Protein AF-A0A379BXK6-F1 (afdb_monomer)

Mean predicted aligned error: 9.15 Å

InterPro domains:
  IPR000086 NUDIX hydrolase domain [PF00293] (59-166)
  IPR000086 NUDIX hydrolase domain [PS51462] (50-184)
  IPR015797 NUDIX hydrolase-like domain superfamily [SSF55811] (46-172)
  IPR020084 NUDIX hydrolase, conserved site [PS00893] (86-107)

Foldseek 3Di:
DDDDDDPPDPPPPPCVLQVHDPPPDDPPDDDDDDLVSQVSSCVSVVHDRPDQDAWEKEFEFEDEPQWTKWWWFDDPQATATAGQMDTDDPPDFNQRRHQVSCCQRFVDRFGFFWWLDWDFDQDPPVRGTYTYTYTYTYDHDDDHGDHNDPRTPTMDTGHPVRVVVQQPDPRYHHPDVVRVVSVVSVVVVRTDGPVVDDDDD

Nearest PDB structures (foldseek):
  3dku-assembly8_H  TM=9.613E-01  e=3.155E-19  Escherichia coli APEC O1
  2b0v-assembly1_A  TM=9.123E-01  e=9.116E-16  Nitrosomonas europaea
  5ggc-assembly1_A  TM=8.047E-01  e=8.103E-09  Mycolicibacterium smegmatis MC2 155
  3i7u-assembly1_B  TM=7.317E-01  e=2.077E-08  Aquifex aeolicus VF5
  5isy-assembly1_C  TM=7.223E-01  e=2.254E-07  Escherichia coli K-12

Structure (mmCIF, N/CA/C/O backbone):
data_AF-A0A379BXK6-F1
#
_entry.id   AF-A0A379BXK6-F1
#
loop_
_atom_site.group_PDB
_atom_site.id
_atom_site.type_symbol
_atom_site.label_atom_id
_atom_site.label_alt_id
_atom_site.label_comp_id
_atom_site.label_asym_id
_atom_site.label_entity_id
_atom_site.label_seq_id
_atom_site.pdbx_PDB_ins_code
_atom_site.Cartn_x
_atom_site.Cartn_y
_atom_site.Cartn_z
_atom_site.occupancy
_atom_site.B_iso_or_equiv
_atom_site.auth_seq_id
_atom_site.auth_comp_id
_atom_site.auth_asym_id
_atom_site.auth_atom_id
_atom_site.pdbx_PDB_model_num
ATOM 1 N N . MET A 1 1 ? 3.595 -16.575 -42.803 1.00 29.97 1 MET A N 1
ATOM 2 C CA . MET A 1 1 ? 3.852 -17.166 -41.476 1.00 29.97 1 MET A CA 1
ATOM 3 C C . MET A 1 1 ? 3.618 -16.094 -40.430 1.00 29.97 1 MET A C 1
ATOM 5 O O . MET A 1 1 ? 4.387 -15.147 -40.360 1.00 29.97 1 MET A O 1
ATOM 9 N N . THR A 1 2 ? 2.512 -16.188 -39.702 1.00 29.09 2 THR A N 1
ATOM 10 C CA . THR A 1 2 ? 2.179 -15.331 -38.560 1.00 29.09 2 THR A CA 1
ATOM 11 C C . THR A 1 2 ? 2.555 -16.092 -37.295 1.00 29.09 2 THR A C 1
ATOM 13 O O . THR A 1 2 ? 1.948 -17.115 -36.994 1.00 29.09 2 THR A O 1
ATOM 16 N N . ALA A 1 3 ? 3.586 -15.631 -36.587 1.00 30.22 3 ALA A N 1
ATOM 17 C CA . ALA A 1 3 ? 3.921 -16.138 -35.263 1.00 30.22 3 ALA A CA 1
ATOM 18 C C . ALA A 1 3 ? 3.063 -15.394 -34.229 1.00 30.22 3 ALA A C 1
ATOM 20 O O . ALA A 1 3 ? 3.155 -14.173 -34.103 1.00 30.22 3 ALA A O 1
ATOM 21 N N . HIS A 1 4 ? 2.201 -16.134 -33.534 1.00 32.62 4 HIS A N 1
ATOM 22 C CA . HIS A 1 4 ? 1.487 -15.669 -32.351 1.00 32.62 4 HIS A CA 1
ATOM 23 C C . HIS A 1 4 ? 2.395 -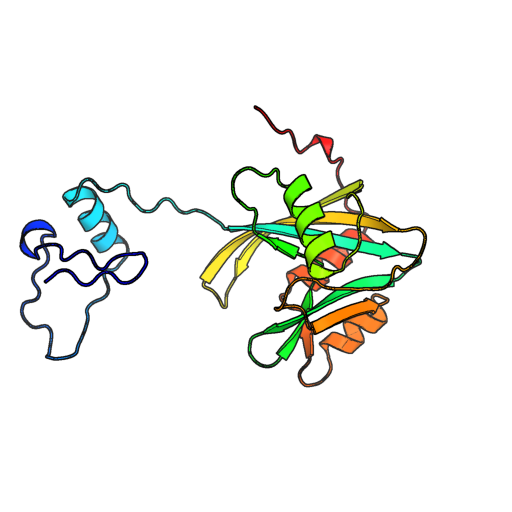15.830 -31.133 1.00 32.62 4 HIS A C 1
ATOM 25 O O . HIS A 1 4 ? 2.679 -16.954 -30.733 1.00 32.62 4 HIS A O 1
ATOM 31 N N . ILE A 1 5 ? 2.820 -14.716 -30.541 1.00 35.66 5 ILE A N 1
ATOM 32 C CA . ILE A 1 5 ? 3.369 -14.651 -29.182 1.00 35.66 5 ILE A CA 1
ATOM 33 C C . ILE A 1 5 ? 2.781 -13.374 -28.549 1.00 35.66 5 ILE A C 1
ATOM 35 O O . ILE A 1 5 ? 2.585 -12.386 -29.258 1.00 35.66 5 ILE A O 1
ATOM 39 N N . GLY A 1 6 ? 2.387 -13.457 -27.274 1.00 29.14 6 GLY A N 1
ATOM 40 C CA . GLY A 1 6 ? 1.506 -12.536 -26.537 1.00 29.14 6 GLY A CA 1
ATOM 41 C C . GLY A 1 6 ? 1.780 -11.027 -26.653 1.00 29.14 6 GLY A C 1
ATOM 42 O O . GLY A 1 6 ? 2.854 -10.577 -27.036 1.00 29.14 6 GLY A O 1
ATOM 43 N N . PHE A 1 7 ? 0.742 -10.245 -26.350 1.00 32.22 7 PHE A N 1
ATOM 44 C CA . PHE A 1 7 ? 0.649 -8.795 -26.555 1.00 32.22 7 PHE A CA 1
ATOM 45 C C . PHE A 1 7 ? 1.785 -7.949 -25.921 1.00 32.22 7 PHE A C 1
ATOM 47 O O . PHE A 1 7 ? 2.297 -8.322 -24.871 1.00 32.22 7 PHE A O 1
ATOM 54 N N . PRO A 1 8 ? 2.089 -6.754 -26.484 1.00 45.62 8 PRO A N 1
ATOM 55 C CA . PRO A 1 8 ? 1.507 -6.186 -27.689 1.00 45.62 8 PRO A CA 1
ATOM 56 C C . PRO A 1 8 ? 2.322 -6.594 -28.919 1.00 45.62 8 PRO A C 1
ATOM 58 O O . PRO A 1 8 ? 3.442 -6.157 -29.154 1.00 45.62 8 PRO A O 1
ATOM 61 N N . THR A 1 9 ? 1.679 -7.438 -29.717 1.00 44.38 9 THR A N 1
ATOM 62 C CA . THR A 1 9 ? 1.989 -7.847 -31.084 1.00 44.38 9 THR A CA 1
ATOM 63 C C . THR A 1 9 ? 2.826 -6.817 -31.852 1.00 44.38 9 THR A C 1
ATOM 65 O O . THR A 1 9 ? 2.336 -5.726 -32.161 1.00 44.38 9 THR A O 1
ATOM 68 N N . LEU A 1 10 ? 4.052 -7.196 -32.231 1.00 41.47 10 LEU A N 1
ATOM 69 C CA . LEU A 1 10 ? 4.828 -6.542 -33.286 1.00 41.47 10 LEU A CA 1
ATOM 70 C C . LEU A 1 10 ? 3.980 -6.547 -34.566 1.00 41.47 10 LEU A C 1
ATOM 72 O O . LEU A 1 10 ? 3.941 -7.515 -35.326 1.00 41.47 10 LEU A O 1
ATOM 76 N N . ARG A 1 11 ? 3.233 -5.465 -34.792 1.00 52.62 11 ARG A N 1
ATOM 77 C CA . ARG A 1 11 ? 2.543 -5.243 -36.057 1.00 52.62 11 ARG A CA 1
ATOM 78 C C . ARG A 1 11 ? 3.628 -4.952 -37.080 1.00 52.62 11 ARG A C 1
ATOM 80 O O . ARG A 1 11 ? 4.280 -3.915 -37.015 1.00 52.62 11 ARG A O 1
ATOM 87 N N . LEU A 1 12 ? 3.797 -5.864 -38.034 1.00 52.84 12 LEU A N 1
ATOM 88 C CA . LEU A 1 12 ? 4.443 -5.601 -39.317 1.00 52.84 12 LEU A CA 1
ATOM 89 C C . LEU A 1 12 ? 3.661 -4.472 -40.004 1.00 52.84 12 LEU A C 1
ATOM 91 O O . LEU A 1 12 ? 2.775 -4.702 -40.827 1.00 52.84 12 LEU A O 1
ATOM 95 N N . ILE A 1 13 ? 3.933 -3.227 -39.625 1.00 55.06 13 ILE A N 1
ATOM 96 C CA . ILE A 1 13 ? 3.452 -2.083 -40.377 1.00 55.06 13 ILE A CA 1
ATOM 97 C C . ILE A 1 13 ? 4.340 -2.055 -41.614 1.00 55.06 13 ILE A C 1
ATOM 99 O O . ILE A 1 13 ? 5.559 -1.923 -41.509 1.00 55.06 13 ILE A O 1
ATOM 103 N N . ARG A 1 14 ? 3.752 -2.223 -42.804 1.00 56.47 14 ARG A N 1
ATOM 104 C CA . ARG A 1 14 ? 4.491 -2.012 -44.055 1.00 56.47 14 ARG A CA 1
ATOM 105 C C . ARG A 1 14 ? 5.131 -0.624 -43.956 1.00 56.47 14 ARG A C 1
ATOM 107 O O . ARG A 1 14 ? 4.388 0.345 -43.831 1.00 56.47 14 ARG A O 1
ATOM 114 N N . GLY A 1 15 ? 6.464 -0.512 -44.004 1.00 58.84 15 GLY A N 1
ATOM 115 C CA . GLY A 1 15 ? 7.178 0.760 -43.773 1.00 58.84 15 GLY A CA 1
ATOM 116 C C . GLY A 1 15 ? 6.620 1.933 -44.593 1.00 58.84 15 GLY A C 1
ATOM 117 O O . GLY A 1 15 ? 6.471 3.043 -44.090 1.00 58.84 15 GLY A O 1
ATOM 118 N N . LYS A 1 16 ? 6.133 1.646 -45.809 1.00 60.44 16 LYS A N 1
ATOM 119 C CA . LYS A 1 16 ? 5.439 2.603 -46.684 1.00 60.44 16 LYS A CA 1
ATOM 120 C C . LYS A 1 16 ? 4.129 3.171 -46.104 1.00 60.44 16 LYS A C 1
ATOM 122 O O . LYS A 1 16 ? 3.831 4.332 -46.346 1.00 60.44 16 LYS A O 1
ATOM 127 N N . MET A 1 17 ? 3.355 2.384 -45.352 1.00 62.50 17 MET A N 1
ATOM 128 C CA . MET A 1 17 ? 2.124 2.831 -44.675 1.00 62.50 17 MET A CA 1
ATOM 129 C C . MET A 1 17 ? 2.417 3.614 -43.391 1.00 62.50 17 MET A C 1
ATOM 131 O O . MET A 1 17 ? 1.704 4.562 -43.080 1.00 62.50 17 MET A O 1
ATOM 135 N N . ALA A 1 18 ? 3.475 3.240 -42.666 1.00 63.56 18 ALA A N 1
ATOM 136 C CA . ALA A 1 18 ? 3.957 3.992 -41.507 1.00 63.56 18 ALA A CA 1
ATOM 137 C C . ALA A 1 18 ? 4.570 5.348 -41.909 1.00 63.56 18 ALA A C 1
ATOM 139 O O . ALA A 1 18 ? 4.619 6.290 -41.120 1.00 63.56 18 ALA A O 1
ATOM 140 N N . GLY A 1 19 ? 5.042 5.436 -43.158 1.00 67.06 19 GLY A N 1
ATOM 141 C CA . GLY A 1 19 ? 5.801 6.561 -43.692 1.00 67.06 19 GLY A CA 1
ATOM 142 C C . GLY A 1 19 ? 7.188 6.697 -43.060 1.00 67.06 19 GLY A C 1
ATOM 143 O O . GLY A 1 19 ? 7.716 7.805 -43.010 1.00 67.06 19 GLY A O 1
ATOM 144 N N . PHE A 1 20 ? 7.759 5.579 -42.597 1.00 72.25 20 PHE A N 1
ATOM 145 C CA . PHE A 1 20 ? 9.163 5.467 -42.206 1.00 72.25 20 PHE A CA 1
ATOM 146 C C . PHE A 1 20 ? 9.940 4.738 -43.301 1.00 72.25 20 PHE A C 1
ATOM 148 O O . PHE A 1 20 ? 9.434 3.797 -43.922 1.00 72.25 20 PHE A O 1
ATOM 155 N N . ARG A 1 21 ? 11.184 5.158 -43.525 1.00 66.69 21 ARG A N 1
ATOM 156 C CA . ARG A 1 21 ? 12.142 4.437 -44.366 1.00 66.69 21 ARG A CA 1
ATOM 157 C C . ARG A 1 21 ? 13.147 3.764 -43.446 1.00 66.69 21 ARG A C 1
ATOM 159 O O . ARG A 1 21 ? 13.711 4.421 -42.584 1.00 66.69 21 ARG A O 1
ATOM 166 N N . VAL A 1 22 ? 13.368 2.468 -43.639 1.00 69.50 22 VAL A N 1
ATOM 167 C CA . VAL A 1 22 ? 14.391 1.694 -42.905 1.00 69.50 22 VAL A CA 1
ATOM 168 C C . VAL A 1 22 ? 15.709 1.669 -43.698 1.00 69.50 22 VAL A C 1
ATOM 170 O O . VAL A 1 22 ? 16.564 0.810 -43.513 1.00 69.50 22 VAL A O 1
ATOM 173 N N . GLU A 1 23 ? 15.857 2.595 -44.646 1.00 68.56 23 GLU A N 1
ATOM 174 C CA . GLU A 1 23 ? 17.065 2.743 -45.450 1.00 68.56 23 GLU A CA 1
ATOM 175 C C . GLU A 1 23 ? 18.216 3.124 -44.504 1.00 68.56 23 GLU A C 1
ATOM 177 O O . GLU A 1 23 ? 18.091 4.067 -43.727 1.00 68.56 23 GLU A O 1
ATOM 182 N N . ASN A 1 24 ? 19.324 2.381 -44.568 1.00 71.81 24 ASN A N 1
ATOM 183 C CA . ASN A 1 24 ? 20.542 2.581 -43.767 1.00 71.81 24 ASN A CA 1
ATOM 184 C C . ASN A 1 24 ? 20.497 2.141 -42.292 1.00 71.81 24 ASN A C 1
ATOM 186 O O . ASN A 1 24 ? 21.385 2.527 -41.535 1.00 71.81 24 ASN A O 1
ATOM 190 N N . LEU A 1 25 ? 19.539 1.307 -41.869 1.00 76.94 25 LEU A N 1
ATOM 191 C CA . LEU A 1 25 ? 19.634 0.646 -40.562 1.00 76.94 25 LEU A CA 1
ATOM 192 C C . LEU A 1 25 ? 20.626 -0.536 -40.648 1.00 76.94 25 LEU A C 1
ATOM 194 O O . LEU A 1 25 ? 20.386 -1.451 -41.443 1.00 76.94 25 LEU A O 1
ATOM 198 N N . PRO A 1 26 ? 21.735 -0.549 -39.880 1.00 80.75 26 PRO A N 1
ATOM 199 C CA . PRO A 1 26 ? 22.709 -1.636 -39.941 1.00 80.75 26 PRO A CA 1
ATOM 200 C C . PRO A 1 26 ? 22.104 -2.987 -39.553 1.00 80.75 26 PRO A C 1
ATOM 202 O O . PRO A 1 26 ? 21.170 -3.066 -38.751 1.00 80.75 26 PRO A O 1
ATOM 205 N N . LEU A 1 27 ? 22.670 -4.069 -40.096 1.00 80.25 27 LEU A N 1
ATOM 206 C CA . LEU A 1 27 ? 22.227 -5.425 -39.782 1.00 80.25 27 LEU A CA 1
ATOM 207 C C . LEU A 1 27 ? 22.302 -5.668 -38.264 1.00 80.25 27 LEU A C 1
ATOM 209 O O . LEU A 1 27 ? 23.343 -5.451 -37.647 1.00 80.25 27 LEU A O 1
ATOM 213 N N . GLY A 1 28 ? 21.195 -6.120 -37.673 1.00 80.62 28 GLY A N 1
ATOM 214 C CA . GLY A 1 28 ? 21.103 -6.404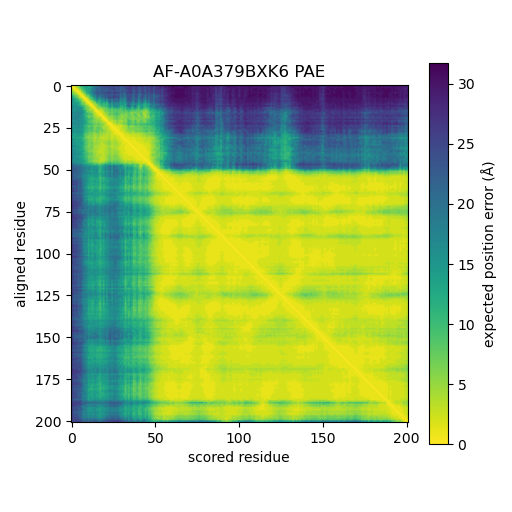 -36.238 1.00 80.62 28 GLY A CA 1
ATOM 215 C C . GLY A 1 28 ? 20.816 -5.192 -35.345 1.00 80.62 28 GLY A C 1
ATOM 216 O O . GLY A 1 28 ? 20.763 -5.356 -34.130 1.00 80.62 28 GLY A O 1
ATOM 217 N N . GLN A 1 29 ? 20.604 -3.999 -35.907 1.00 80.12 29 GLN A N 1
ATOM 218 C CA . GLN A 1 29 ? 20.197 -2.818 -35.141 1.00 80.12 29 GLN A CA 1
ATOM 219 C C . GLN A 1 29 ? 18.691 -2.550 -35.240 1.00 80.12 29 GLN A C 1
ATOM 221 O O . GLN A 1 29 ? 18.012 -3.020 -36.153 1.00 80.12 29 GLN A O 1
ATOM 226 N N . TYR A 1 30 ? 18.171 -1.775 -34.287 1.00 77.19 30 TYR A N 1
ATOM 227 C CA . TYR A 1 30 ? 16.789 -1.306 -34.251 1.00 77.19 30 TYR A CA 1
ATOM 228 C C . TYR A 1 30 ? 16.747 0.216 -34.082 1.00 77.19 30 TYR A C 1
ATOM 230 O O . TYR A 1 30 ? 17.671 0.819 -33.541 1.00 77.19 30 TYR A O 1
ATOM 238 N N . TYR A 1 31 ? 15.658 0.830 -34.538 1.00 77.38 31 TYR A N 1
ATOM 239 C CA . TYR A 1 31 ? 15.354 2.236 -34.291 1.00 77.38 31 TYR A CA 1
ATOM 240 C C . TYR A 1 31 ? 14.104 2.321 -33.421 1.00 77.38 31 TYR A C 1
ATOM 242 O O . TYR A 1 31 ? 13.077 1.726 -33.753 1.00 77.38 31 TYR A O 1
ATOM 250 N N . GLN A 1 32 ? 14.192 3.043 -32.307 1.00 81.56 32 GLN A N 1
ATOM 251 C CA . GLN A 1 32 ? 13.051 3.303 -31.440 1.00 81.56 32 GLN A CA 1
ATOM 252 C C . GLN A 1 32 ? 12.484 4.682 -31.772 1.00 81.56 32 GLN A C 1
ATOM 254 O O . GLN A 1 32 ? 13.196 5.678 -31.674 1.00 81.56 32 GLN A O 1
ATOM 259 N N . LEU A 1 33 ? 11.206 4.725 -32.160 1.00 79.38 33 LEU A N 1
ATOM 260 C CA . LEU A 1 33 ? 10.514 5.980 -32.447 1.00 79.38 33 LEU A CA 1
ATOM 261 C C . LEU A 1 33 ? 10.485 6.862 -31.198 1.00 79.38 33 LEU A C 1
ATOM 263 O O . LEU A 1 33 ? 10.176 6.383 -30.102 1.00 79.38 33 LEU A O 1
ATOM 267 N N . ASN A 1 34 ? 10.745 8.153 -31.374 1.00 81.06 34 ASN A N 1
ATOM 268 C CA . ASN A 1 34 ? 10.490 9.133 -30.324 1.00 81.06 34 ASN A CA 1
ATOM 269 C C . ASN A 1 34 ? 8.983 9.460 -30.221 1.00 81.06 34 ASN A C 1
ATOM 271 O O . ASN A 1 34 ? 8.178 9.037 -31.055 1.00 81.06 34 ASN A O 1
ATOM 275 N N . SER A 1 35 ? 8.584 10.233 -29.206 1.00 76.81 35 SER A N 1
ATOM 276 C CA . SER A 1 35 ? 7.171 10.562 -28.953 1.00 76.81 35 SER A CA 1
ATOM 277 C C . SER A 1 35 ? 6.475 11.237 -30.142 1.00 76.81 35 SER A C 1
ATOM 279 O O . SER A 1 35 ? 5.326 10.913 -30.437 1.00 76.81 35 SER A O 1
ATOM 281 N N . GLN A 1 36 ? 7.172 12.124 -30.858 1.00 80.62 36 GLN A N 1
ATOM 282 C CA . GLN A 1 36 ? 6.626 12.845 -32.011 1.00 80.62 36 GLN A CA 1
ATOM 283 C C . GLN A 1 36 ? 6.417 11.912 -33.213 1.00 80.62 36 GLN A C 1
ATOM 285 O O . GLN A 1 36 ? 5.397 11.976 -33.900 1.00 80.62 36 GLN A O 1
ATOM 290 N N . GLU A 1 37 ? 7.365 11.010 -33.462 1.00 83.06 37 GLU A N 1
ATOM 291 C CA . GLU A 1 37 ? 7.265 10.013 -34.531 1.00 83.06 37 GLU A CA 1
ATOM 292 C C . GLU A 1 37 ? 6.192 8.964 -34.240 1.00 83.06 37 GLU A C 1
ATOM 294 O O . GLU A 1 37 ? 5.466 8.546 -35.144 1.00 83.06 37 GLU A O 1
ATOM 299 N N . LEU A 1 38 ? 6.065 8.556 -32.978 1.00 79.69 38 LEU A N 1
ATOM 300 C CA . LEU A 1 38 ? 5.048 7.616 -32.532 1.00 79.69 38 LEU A CA 1
ATOM 301 C C . LEU A 1 38 ? 3.636 8.211 -32.673 1.00 79.69 38 LEU A C 1
ATOM 303 O O . LEU A 1 38 ? 2.724 7.536 -33.150 1.00 79.69 38 LEU A O 1
ATOM 307 N N . GLU A 1 39 ? 3.463 9.488 -32.337 1.00 78.38 39 GLU A N 1
ATOM 308 C CA . GLU A 1 39 ? 2.216 10.223 -32.559 1.00 78.38 39 GLU A CA 1
ATOM 309 C C . GLU A 1 39 ? 1.878 10.342 -34.053 1.00 78.38 39 GLU A C 1
ATOM 311 O O . GLU A 1 39 ? 0.763 10.017 -34.473 1.00 78.38 39 GLU A O 1
ATOM 316 N N . ALA A 1 40 ? 2.852 10.716 -34.889 1.00 80.69 40 ALA A N 1
ATOM 317 C CA . ALA A 1 40 ? 2.670 10.771 -36.339 1.00 80.69 40 ALA A CA 1
ATOM 318 C C . ALA A 1 40 ? 2.293 9.399 -36.929 1.00 80.69 40 ALA A C 1
ATOM 320 O O . ALA A 1 40 ? 1.448 9.313 -37.828 1.00 80.69 40 ALA A O 1
ATOM 321 N N . LEU A 1 41 ? 2.884 8.319 -36.407 1.00 81.38 41 LEU A N 1
ATOM 322 C CA . LEU A 1 41 ? 2.540 6.951 -36.777 1.00 81.38 41 LEU A CA 1
ATOM 323 C C . LEU A 1 41 ? 1.087 6.623 -36.427 1.00 81.38 41 LEU A C 1
ATOM 325 O O . LEU A 1 41 ? 0.361 6.091 -37.270 1.00 81.38 41 LEU A O 1
ATOM 329 N N . TYR A 1 42 ? 0.645 6.931 -35.209 1.00 80.00 42 TYR A N 1
ATOM 330 C CA . TYR A 1 42 ? -0.723 6.642 -34.791 1.00 80.00 42 TYR A CA 1
ATOM 331 C C . TYR A 1 42 ? -1.753 7.429 -35.589 1.00 80.00 42 TYR A C 1
ATOM 333 O O . TYR A 1 42 ? -2.707 6.825 -36.081 1.00 80.00 42 TYR A O 1
ATOM 341 N N . GLN A 1 43 ? -1.505 8.715 -35.842 1.00 79.56 43 GLN A N 1
ATOM 342 C CA . GLN A 1 43 ? -2.344 9.525 -36.726 1.00 79.56 43 GLN A CA 1
ATOM 343 C C . GLN A 1 43 ? -2.459 8.906 -38.127 1.00 79.56 43 GLN A C 1
ATOM 345 O O . GLN A 1 43 ? -3.565 8.708 -38.634 1.00 79.56 43 GLN A O 1
ATOM 350 N N . ARG A 1 44 ? -1.331 8.509 -38.737 1.00 81.50 44 ARG A N 1
ATOM 351 C CA . ARG A 1 44 ? -1.315 7.863 -40.066 1.00 81.50 44 ARG A CA 1
ATOM 352 C C . ARG A 1 44 ? -2.077 6.546 -40.097 1.00 81.50 44 ARG A C 1
ATOM 354 O O . ARG A 1 44 ? -2.791 6.268 -41.058 1.00 81.50 44 ARG A O 1
ATOM 361 N N . LEU A 1 45 ? -1.934 5.737 -39.053 1.00 80.19 45 LEU A N 1
ATOM 362 C CA . LEU A 1 45 ? -2.612 4.448 -38.940 1.00 80.19 45 LEU A CA 1
ATOM 363 C C . LEU A 1 45 ?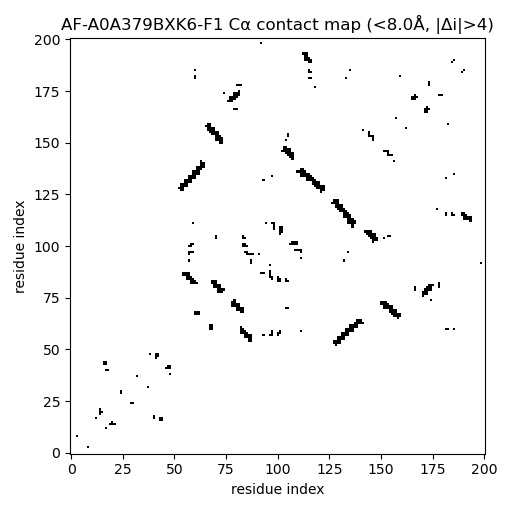 -4.051 4.570 -38.427 1.00 80.19 45 LEU A C 1
ATOM 365 O O . LEU A 1 45 ? -4.711 3.545 -38.256 1.00 80.19 45 LEU A O 1
ATOM 369 N N . LYS A 1 46 ? -4.540 5.797 -38.184 1.00 79.06 46 LYS A N 1
ATOM 370 C CA . LYS A 1 46 ? -5.830 6.073 -37.532 1.00 79.06 46 LYS A CA 1
ATOM 371 C C . LYS A 1 46 ? -5.984 5.307 -36.213 1.00 79.06 46 LYS A C 1
ATOM 373 O O . LYS A 1 46 ? -7.082 4.915 -35.820 1.00 79.06 46 LYS A O 1
ATOM 378 N N . LEU A 1 47 ? -4.860 5.058 -35.547 1.00 75.00 47 LEU A N 1
ATOM 379 C CA . LEU A 1 47 ? -4.809 4.507 -34.208 1.00 75.00 47 LEU A CA 1
ATOM 380 C C . LEU A 1 47 ? -4.964 5.669 -33.231 1.00 75.00 47 LEU A C 1
ATOM 382 O O . LEU A 1 47 ? -4.471 6.770 -33.466 1.00 75.00 47 LEU A O 1
ATOM 386 N N . ARG A 1 48 ? -5.671 5.433 -32.128 1.00 67.81 48 ARG A N 1
ATOM 387 C CA . ARG A 1 48 ? -5.715 6.417 -31.045 1.00 67.81 48 ARG A CA 1
ATOM 388 C C . ARG A 1 48 ? -4.300 6.552 -30.479 1.00 67.81 48 ARG A C 1
ATOM 390 O O . ARG A 1 48 ? -3.661 5.526 -30.240 1.00 67.81 48 ARG A O 1
ATOM 397 N N . ASN A 1 49 ? -3.837 7.784 -30.254 1.00 65.06 49 ASN A N 1
ATOM 398 C CA . ASN A 1 49 ? -2.626 8.017 -29.466 1.00 65.06 49 ASN A CA 1
ATOM 399 C C . ASN A 1 49 ? -2.736 7.258 -28.132 1.00 65.06 49 ASN A C 1
ATOM 401 O O . ASN A 1 49 ? -3.849 7.139 -27.600 1.00 65.06 49 ASN A O 1
ATOM 405 N N . PRO A 1 50 ? -1.625 6.750 -27.571 1.00 65.94 50 PRO A N 1
ATOM 406 C CA . PRO A 1 50 ? -1.646 6.132 -26.264 1.00 65.94 50 PRO A CA 1
ATOM 407 C C . PRO A 1 50 ? -2.032 7.243 -25.307 1.00 65.94 50 PRO A C 1
ATOM 409 O O . PRO A 1 50 ? -1.316 8.227 -25.135 1.00 65.94 50 PRO A O 1
ATOM 412 N N . MET A 1 51 ? -3.219 7.114 -24.742 1.00 73.94 51 MET A N 1
ATOM 413 C CA . MET A 1 51 ? -3.654 8.012 -23.697 1.00 73.94 51 MET A CA 1
ATOM 414 C C . MET A 1 51 ? -2.752 7.753 -22.496 1.00 73.94 51 MET A C 1
ATOM 416 O O . MET A 1 51 ? -2.588 6.597 -22.099 1.00 73.94 51 MET A O 1
ATOM 420 N N . HIS A 1 52 ? -2.158 8.808 -21.947 1.00 82.69 52 HIS A N 1
ATOM 421 C CA . HIS A 1 52 ? -1.438 8.695 -20.691 1.00 82.69 52 HIS A CA 1
ATOM 422 C C . HIS A 1 52 ? -2.409 8.184 -19.617 1.00 82.69 52 HIS A C 1
ATOM 424 O O . HIS A 1 52 ? -3.481 8.759 -19.419 1.00 82.69 52 HIS A O 1
ATOM 430 N N . ARG A 1 53 ? -2.065 7.059 -18.988 1.00 88.69 53 ARG A N 1
ATOM 431 C CA . ARG A 1 53 ? -2.879 6.394 -17.969 1.00 88.69 53 ARG A CA 1
ATOM 432 C C . ARG A 1 53 ? -1.976 6.077 -16.782 1.00 88.69 53 ARG A C 1
ATOM 434 O O . ARG A 1 53 ? -1.154 5.168 -16.917 1.00 88.69 53 ARG A O 1
ATOM 441 N N . PRO A 1 54 ? -2.090 6.809 -15.663 1.00 94.75 54 PRO A N 1
ATOM 442 C CA . PRO A 1 54 ? -1.378 6.430 -14.457 1.00 94.75 54 PRO A CA 1
ATOM 443 C C . PRO A 1 54 ? -1.925 5.098 -13.939 1.00 94.75 54 PRO A C 1
ATOM 445 O O . PRO A 1 54 ? -3.100 4.770 -14.129 1.00 94.75 54 PRO A O 1
ATOM 448 N N . TYR A 1 55 ? -1.073 4.336 -13.269 1.00 96.88 55 TYR A N 1
ATOM 449 C CA . TYR A 1 55 ? -1.494 3.162 -12.523 1.00 96.88 55 TYR A CA 1
ATOM 450 C C . TYR A 1 55 ? -2.234 3.614 -11.268 1.00 96.88 55 TYR A C 1
ATOM 452 O O . TYR A 1 55 ? -1.732 4.439 -10.507 1.00 96.88 55 TYR A O 1
ATOM 460 N N . ILE A 1 56 ? -3.421 3.065 -11.038 1.00 98.12 56 ILE A N 1
ATOM 461 C CA . ILE A 1 56 ? -4.141 3.262 -9.782 1.00 98.12 56 ILE A CA 1
ATOM 462 C C . ILE A 1 56 ? -3.740 2.115 -8.861 1.00 98.12 56 ILE A C 1
ATOM 464 O O . ILE A 1 56 ? -3.802 0.949 -9.260 1.00 98.12 56 ILE A O 1
ATOM 468 N N . THR A 1 57 ? -3.284 2.458 -7.661 1.00 98.50 57 THR A N 1
ATOM 469 C CA . THR A 1 57 ? -2.943 1.493 -6.617 1.00 98.50 57 THR A CA 1
ATOM 470 C C . THR A 1 57 ? -3.630 1.848 -5.312 1.00 98.50 57 THR A C 1
ATOM 472 O O . THR A 1 57 ? -3.960 3.009 -5.049 1.00 98.50 57 THR A O 1
ATOM 475 N N . MET A 1 58 ? -3.832 0.836 -4.482 1.00 98.50 58 MET A N 1
ATOM 476 C CA . MET A 1 58 ? -4.399 0.964 -3.149 1.00 98.50 58 MET A CA 1
ATOM 477 C C . MET A 1 58 ? -3.405 0.429 -2.134 1.00 98.50 58 MET A C 1
ATOM 479 O O . MET A 1 58 ? -2.634 -0.470 -2.448 1.00 98.50 58 MET A O 1
ATOM 483 N N . ALA A 1 59 ? -3.420 0.979 -0.927 1.00 98.75 59 ALA A N 1
ATOM 484 C CA . ALA A 1 59 ? -2.639 0.474 0.188 1.00 98.75 59 ALA A CA 1
ATOM 485 C C . ALA A 1 59 ? -3.370 0.664 1.514 1.00 98.75 59 ALA A C 1
ATOM 487 O O . ALA A 1 59 ? -4.119 1.630 1.680 1.00 98.75 59 ALA A O 1
ATOM 488 N N . CYS A 1 60 ? -3.094 -0.211 2.475 1.00 98.81 60 CYS A N 1
ATOM 489 C CA . CYS A 1 60 ? -3.685 -0.168 3.807 1.00 98.81 60 CYS A CA 1
ATOM 490 C C . CYS A 1 60 ? -2.610 0.057 4.877 1.00 98.81 60 CYS A C 1
ATOM 492 O O . CYS A 1 60 ? -1.765 -0.799 5.115 1.00 98.81 60 CYS A O 1
ATOM 494 N N . VAL A 1 61 ? -2.660 1.187 5.583 1.00 98.75 61 VAL A N 1
ATOM 495 C CA . VAL A 1 61 ? -1.974 1.335 6.872 1.00 98.75 61 VAL A CA 1
ATOM 496 C C . VAL A 1 61 ? -2.838 0.634 7.914 1.00 98.75 61 VAL A C 1
ATOM 498 O O . VAL A 1 61 ? -3.864 1.165 8.340 1.00 98.75 61 VAL A O 1
ATOM 501 N N . VAL A 1 62 ? -2.449 -0.587 8.281 1.00 98.81 62 VAL 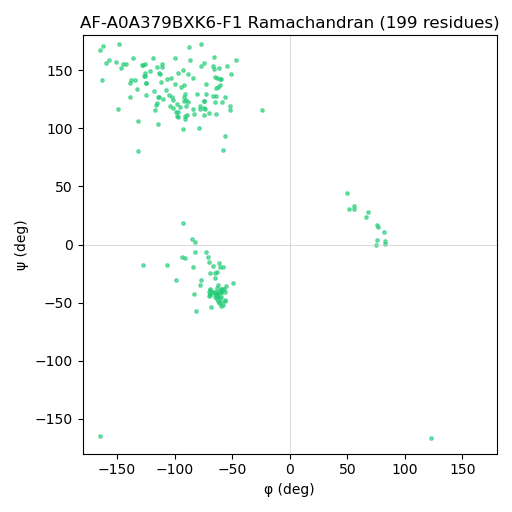A N 1
ATOM 502 C CA . VAL A 1 62 ? -3.159 -1.384 9.287 1.00 98.81 62 VAL A CA 1
ATOM 503 C C . VAL A 1 62 ? -2.484 -1.184 10.634 1.00 98.81 62 VAL A C 1
ATOM 505 O O . VAL A 1 62 ? -1.313 -1.526 10.794 1.00 98.81 62 VAL A O 1
ATOM 508 N N . HIS A 1 63 ? -3.221 -0.638 11.592 1.00 98.75 63 HIS A N 1
ATOM 509 C CA . HIS A 1 63 ? -2.743 -0.338 12.931 1.00 98.75 63 HIS A CA 1
ATOM 510 C C . HIS A 1 63 ? -3.409 -1.244 13.973 1.00 98.75 63 HIS A C 1
ATOM 512 O O . HIS A 1 63 ? -4.605 -1.533 13.915 1.00 98.75 63 HIS A O 1
ATOM 518 N N . CYS A 1 64 ? -2.614 -1.688 14.943 1.00 98.56 64 CYS A N 1
ATOM 519 C CA . CYS A 1 64 ? -3.065 -2.424 16.112 1.00 98.56 64 CYS A CA 1
ATOM 520 C C . CYS A 1 64 ? -2.153 -2.119 17.304 1.00 98.56 64 CYS A C 1
ATOM 522 O O . CYS A 1 64 ? -0.979 -2.489 17.301 1.00 98.56 64 CYS A O 1
ATOM 524 N N . GLN A 1 65 ? -2.699 -1.502 18.356 1.00 97.19 65 GLN A N 1
ATOM 525 C CA . GLN A 1 65 ? -2.017 -1.309 19.648 1.00 97.19 65 GLN A CA 1
ATOM 526 C C . GLN A 1 65 ? -0.589 -0.719 19.530 1.00 97.19 65 GLN A C 1
ATOM 528 O O . GLN A 1 65 ? 0.351 -1.197 20.163 1.00 97.19 65 GLN A O 1
ATOM 533 N N . GLY A 1 66 ? -0.405 0.312 18.697 1.00 97.75 66 GLY A N 1
ATOM 534 C CA . GLY A 1 66 ? 0.883 0.987 18.484 1.00 97.75 66 GLY A CA 1
ATOM 535 C C . GLY A 1 66 ? 1.820 0.298 17.485 1.00 97.75 66 GLY A C 1
ATOM 536 O O . GLY A 1 66 ? 2.927 0.788 17.248 1.00 97.75 66 GLY A O 1
ATOM 537 N N . LYS A 1 67 ? 1.394 -0.822 16.890 1.00 98.75 67 LYS A N 1
ATOM 538 C CA . LYS A 1 67 ? 2.107 -1.527 15.822 1.00 98.75 67 LYS A CA 1
ATOM 539 C C . LYS A 1 67 ? 1.375 -1.418 14.493 1.00 98.75 67 LYS A C 1
ATOM 541 O O . LYS A 1 67 ? 0.159 -1.255 14.447 1.00 98.75 67 LYS A O 1
ATOM 546 N N . PHE A 1 68 ? 2.142 -1.557 13.423 1.00 98.88 68 PHE A N 1
ATOM 547 C CA . PHE A 1 68 ? 1.703 -1.441 12.045 1.00 98.88 68 PHE A CA 1
ATOM 548 C C . PHE A 1 68 ? 2.071 -2.698 11.272 1.00 98.88 68 PHE A C 1
ATOM 550 O O . PHE A 1 68 ? 3.165 -3.241 11.451 1.00 98.88 68 PHE A O 1
ATOM 557 N N . LEU A 1 69 ? 1.150 -3.155 10.431 1.00 98.88 69 LEU A N 1
ATOM 558 C CA . LEU A 1 69 ? 1.367 -4.301 9.563 1.00 98.88 69 LEU A CA 1
ATOM 559 C C . LEU A 1 69 ? 2.165 -3.893 8.329 1.00 98.88 69 LEU A C 1
ATOM 561 O O . LEU A 1 69 ? 1.784 -2.968 7.609 1.00 98.88 69 LEU A O 1
ATOM 565 N N . PHE A 1 70 ? 3.220 -4.648 8.058 1.00 98.88 70 PHE A N 1
ATOM 566 C CA . PHE A 1 70 ? 3.968 -4.588 6.814 1.00 98.88 70 PHE A CA 1
ATOM 567 C C . PHE A 1 70 ? 4.048 -5.973 6.189 1.00 98.88 70 PHE A C 1
ATOM 569 O O . PHE A 1 70 ? 4.188 -6.970 6.901 1.00 98.88 70 PHE A O 1
ATOM 576 N N . VAL A 1 71 ? 4.010 -6.026 4.864 1.00 98.75 71 VAL A N 1
ATOM 577 C CA . VAL A 1 71 ? 4.308 -7.229 4.081 1.00 98.75 71 VAL A CA 1
ATOM 578 C C . VAL A 1 71 ? 5.756 -7.179 3.610 1.00 98.75 71 VAL A C 1
ATOM 580 O O . VAL A 1 71 ? 6.317 -6.098 3.412 1.00 98.75 71 VAL A O 1
ATOM 583 N N . LYS A 1 72 ? 6.377 -8.351 3.495 1.00 98.25 72 LYS A N 1
ATOM 584 C CA . LYS A 1 72 ? 7.741 -8.527 3.000 1.00 98.25 72 LYS A CA 1
ATOM 585 C C . LYS A 1 72 ? 7.685 -9.004 1.557 1.00 98.25 72 LYS A C 1
ATOM 587 O O . LYS A 1 72 ? 7.117 -10.059 1.296 1.00 98.25 72 LYS A O 1
ATOM 592 N N . GLU A 1 73 ? 8.344 -8.284 0.666 1.00 97.12 73 GLU A N 1
ATOM 593 C CA . GLU A 1 73 ? 8.483 -8.654 -0.744 1.00 97.12 73 GLU A CA 1
ATOM 594 C C . GLU A 1 73 ? 9.944 -8.474 -1.179 1.00 97.12 73 GLU A C 1
ATOM 596 O O . GLU A 1 73 ? 10.629 -7.534 -0.744 1.00 97.12 73 GLU A O 1
ATOM 601 N N . PHE A 1 74 ? 10.451 -9.383 -2.015 1.00 96.38 74 PHE A N 1
ATOM 602 C CA . PHE A 1 74 ? 11.809 -9.276 -2.539 1.00 96.38 74 PHE A CA 1
ATOM 603 C C . PHE A 1 74 ? 11.814 -8.462 -3.826 1.00 96.38 74 PHE A C 1
ATOM 605 O O . PHE A 1 74 ? 11.367 -8.920 -4.872 1.00 96.38 74 PHE A O 1
ATOM 612 N N . GLU A 1 75 ? 12.399 -7.271 -3.773 1.00 93.44 75 GLU A N 1
ATOM 613 C CA . GLU A 1 75 ? 12.468 -6.394 -4.928 1.00 93.44 75 GLU A CA 1
ATOM 614 C C . GLU A 1 75 ? 13.887 -5.846 -5.107 1.00 93.44 75 GLU A C 1
ATOM 616 O O . GLU A 1 75 ? 14.525 -5.338 -4.184 1.00 93.44 75 GLU A O 1
ATOM 621 N N . TYR A 1 76 ? 14.374 -5.883 -6.352 1.00 88.25 76 TYR A N 1
ATOM 622 C CA . TYR A 1 76 ? 15.612 -5.220 -6.768 1.00 88.25 76 TYR A CA 1
ATOM 623 C C . TYR A 1 76 ? 16.840 -5.633 -5.942 1.00 88.25 76 TYR A C 1
ATOM 625 O O . TYR A 1 76 ? 17.752 -4.828 -5.737 1.00 88.25 76 TYR A O 1
ATOM 633 N N . GLY A 1 77 ? 16.874 -6.891 -5.499 1.00 93.75 77 GLY A N 1
ATOM 634 C CA . GLY A 1 77 ? 17.974 -7.440 -4.709 1.00 93.75 77 GLY A CA 1
ATOM 635 C C . GLY A 1 77 ? 17.902 -7.115 -3.215 1.00 93.75 77 GLY A C 1
ATOM 636 O O . GLY A 1 77 ? 18.885 -7.344 -2.515 1.00 93.75 77 GLY A O 1
ATOM 637 N N . LYS A 1 78 ? 16.783 -6.568 -2.726 1.00 96.62 78 LYS A N 1
ATOM 638 C CA . LYS A 1 78 ? 16.558 -6.268 -1.310 1.00 96.62 78 LYS A CA 1
ATOM 639 C C . LYS A 1 78 ? 15.272 -6.914 -0.813 1.00 96.62 78 LYS A C 1
ATOM 641 O O . LYS A 1 78 ? 14.290 -6.992 -1.545 1.00 96.62 78 LYS A O 1
ATOM 646 N N . MET A 1 79 ? 15.270 -7.307 0.457 1.00 98.12 79 MET A N 1
ATOM 647 C CA . MET A 1 79 ? 14.031 -7.608 1.166 1.00 98.12 79 MET A CA 1
ATOM 648 C C . MET A 1 79 ? 13.385 -6.284 1.560 1.00 98.12 79 MET A C 1
ATOM 650 O O . MET A 1 79 ? 13.979 -5.499 2.301 1.00 98.12 79 MET A O 1
ATOM 654 N N . THR A 1 80 ? 12.201 -6.008 1.033 1.00 98.25 80 THR A N 1
ATOM 655 C CA . THR A 1 80 ? 11.542 -4.720 1.234 1.00 98.25 80 THR A CA 1
ATOM 656 C C . THR A 1 80 ? 10.271 -4.847 2.053 1.00 98.25 80 THR A C 1
ATOM 658 O O . THR A 1 80 ? 9.589 -5.867 1.989 1.00 98.25 80 THR A O 1
ATOM 661 N N . LEU A 1 81 ? 9.969 -3.809 2.836 1.00 98.75 81 LEU A N 1
ATOM 662 C CA . LEU A 1 81 ? 8.683 -3.662 3.512 1.00 98.75 81 LEU A CA 1
ATOM 663 C C . LEU A 1 81 ? 7.764 -2.718 2.751 1.00 98.75 81 LEU A C 1
ATOM 665 O O . LEU A 1 81 ? 8.180 -1.635 2.327 1.00 98.75 81 LEU A O 1
ATOM 669 N N . ASN A 1 82 ? 6.499 -3.107 2.665 1.00 98.69 82 ASN A N 1
ATOM 670 C CA . ASN A 1 82 ? 5.420 -2.304 2.115 1.00 98.69 82 ASN A CA 1
ATOM 671 C C . ASN A 1 82 ? 4.186 -2.397 3.020 1.00 98.69 82 ASN A C 1
ATOM 673 O O . ASN A 1 82 ? 4.068 -3.311 3.839 1.00 98.69 82 ASN A O 1
ATOM 677 N N . GLN A 1 83 ? 3.264 -1.445 2.891 1.00 98.81 83 GLN A N 1
ATOM 678 C CA . GLN A 1 83 ? 1.897 -1.706 3.342 1.00 98.81 83 GLN A CA 1
ATOM 679 C C . GLN A 1 83 ? 1.280 -2.783 2.446 1.00 98.81 83 GLN A C 1
ATOM 681 O O . GLN A 1 83 ? 1.661 -2.824 1.276 1.00 98.81 83 GLN A O 1
ATOM 686 N N . PRO A 1 84 ? 0.299 -3.561 2.939 1.00 98.62 84 PRO A N 1
ATOM 687 C CA . PRO A 1 84 ? -0.532 -4.374 2.067 1.00 98.62 84 PRO A CA 1
ATOM 688 C C . PRO A 1 84 ? -1.105 -3.504 0.947 1.00 98.62 84 PRO A C 1
ATOM 690 O O . PRO A 1 84 ? -1.783 -2.507 1.245 1.00 98.62 84 PRO A O 1
ATOM 693 N N . ALA A 1 85 ? -0.741 -3.781 -0.302 1.00 98.50 85 ALA A N 1
ATOM 694 C CA . ALA A 1 85 ? -0.942 -2.852 -1.402 1.00 98.50 85 ALA A CA 1
ATOM 695 C C . ALA A 1 85 ? -0.848 -3.510 -2.776 1.00 98.50 85 ALA A C 1
ATOM 697 O O . ALA A 1 85 ? 0.100 -4.220 -3.065 1.00 98.50 85 ALA A O 1
ATOM 698 N N . GLY A 1 86 ? -1.709 -3.085 -3.697 1.00 97.69 86 GLY A N 1
ATOM 699 C CA . GLY A 1 86 ? -1.629 -3.546 -5.077 1.00 97.69 86 GLY A CA 1
ATOM 700 C C . GLY A 1 86 ? -2.431 -2.700 -6.049 1.00 97.69 86 GLY A C 1
ATOM 701 O O . GLY A 1 86 ? -2.770 -1.540 -5.778 1.00 97.69 86 GLY A O 1
ATOM 702 N N . HIS A 1 87 ? -2.640 -3.244 -7.241 1.00 98.12 87 HIS A N 1
ATOM 703 C CA . HIS A 1 87 ? -3.219 -2.526 -8.370 1.00 98.12 87 HIS A CA 1
ATOM 704 C C . HIS A 1 87 ? -4.742 -2.618 -8.376 1.00 98.12 87 HIS A C 1
ATOM 706 O O . HIS A 1 87 ? -5.315 -3.639 -8.020 1.00 98.12 87 HIS A O 1
ATOM 712 N N . LEU A 1 88 ? -5.397 -1.555 -8.849 1.00 98.25 88 LEU A N 1
ATOM 713 C CA . LEU A 1 88 ? -6.823 -1.623 -9.148 1.00 98.25 88 LEU A CA 1
ATOM 714 C C . LEU A 1 88 ? -7.059 -2.600 -10.305 1.00 98.25 88 LEU A C 1
ATOM 716 O O . LEU A 1 88 ? -6.532 -2.404 -11.406 1.00 98.25 88 LEU A O 1
ATOM 720 N N . GLU A 1 89 ? -7.884 -3.611 -10.066 1.00 97.12 89 GLU A N 1
ATOM 721 C CA . GLU A 1 89 ? -8.304 -4.563 -11.083 1.00 97.12 89 GLU A CA 1
ATOM 722 C C . GLU A 1 89 ? -9.538 -4.089 -11.857 1.00 97.12 89 GLU A C 1
ATOM 724 O O . GLU A 1 89 ? -10.195 -3.086 -11.560 1.00 97.12 89 GLU A O 1
ATOM 729 N N . GLN A 1 90 ? -9.853 -4.813 -12.928 1.00 94.50 90 GLN A N 1
ATOM 730 C CA . GLN A 1 90 ? -11.028 -4.516 -13.726 1.00 94.50 90 GLN A CA 1
ATOM 731 C C . GLN A 1 90 ? -12.307 -4.922 -12.978 1.00 94.50 90 GLN A C 1
ATOM 733 O O . GLN A 1 90 ? -12.402 -6.025 -12.454 1.00 94.50 90 GLN A O 1
ATOM 738 N N . ASN A 1 91 ? -13.334 -4.070 -13.048 1.00 93.56 91 ASN A N 1
ATOM 739 C CA . ASN A 1 91 ? -14.664 -4.302 -12.467 1.00 93.56 91 ASN A CA 1
ATOM 740 C C . ASN A 1 91 ? -14.697 -4.349 -10.929 1.00 93.56 91 ASN A C 1
ATOM 742 O O . ASN A 1 91 ? -15.631 -4.909 -10.360 1.00 93.56 91 ASN A O 1
ATOM 746 N N . GLU A 1 92 ? -13.727 -3.728 -10.256 1.00 96.56 92 GLU A N 1
ATOM 747 C CA . GLU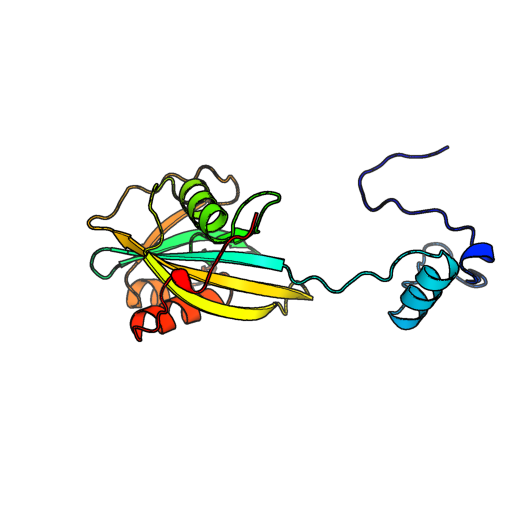 A 1 92 ? -13.781 -3.494 -8.814 1.00 96.56 92 GLU A CA 1
ATOM 748 C C . GLU A 1 92 ? -13.749 -2.000 -8.474 1.00 96.56 92 GLU A C 1
ATOM 750 O O . GLU A 1 92 ? -13.369 -1.142 -9.274 1.00 96.56 92 GLU A O 1
ATOM 755 N N . THR A 1 93 ? -14.184 -1.682 -7.258 1.00 97.00 93 THR A N 1
ATOM 756 C CA . THR A 1 93 ? -14.065 -0.335 -6.697 1.00 97.00 93 THR A CA 1
ATOM 757 C C . THR A 1 93 ? -12.703 -0.190 -6.020 1.00 97.00 93 THR A C 1
ATOM 759 O O . THR A 1 93 ? -12.116 -1.180 -5.591 1.00 97.00 93 THR A O 1
ATOM 762 N N . ILE A 1 94 ? -12.219 1.042 -5.840 1.00 97.44 94 ILE A N 1
ATOM 763 C CA . ILE A 1 94 ? -10.954 1.299 -5.125 1.00 97.44 94 ILE A CA 1
ATOM 764 C C . ILE A 1 94 ? -10.986 0.691 -3.713 1.00 97.44 94 ILE A C 1
ATOM 766 O O . ILE A 1 94 ? -10.012 0.092 -3.268 1.00 97.44 94 ILE A O 1
ATOM 770 N N . LEU A 1 95 ? -12.115 0.804 -3.007 1.00 97.31 95 LEU A N 1
ATOM 771 C CA . LEU A 1 95 ? -12.240 0.238 -1.665 1.00 97.31 95 LEU A CA 1
ATOM 772 C C . LEU A 1 95 ? -12.264 -1.298 -1.694 1.00 97.31 95 LEU A C 1
ATOM 774 O O . LEU A 1 95 ? -11.641 -1.926 -0.843 1.00 97.31 95 LEU A O 1
ATOM 778 N N . ALA A 1 96 ? -12.941 -1.898 -2.679 1.00 97.69 96 ALA A N 1
ATOM 779 C CA . ALA A 1 96 ? -12.958 -3.349 -2.858 1.00 97.69 96 ALA A CA 1
ATOM 780 C C . ALA A 1 96 ? -11.556 -3.895 -3.158 1.00 97.69 96 ALA A C 1
ATOM 782 O O . ALA A 1 96 ? -11.152 -4.873 -2.534 1.00 97.69 96 ALA A O 1
ATOM 783 N N . GLY A 1 97 ? -10.792 -3.211 -4.014 1.00 98.31 97 GLY A N 1
ATOM 784 C CA . GLY A 1 97 ? -9.401 -3.558 -4.281 1.00 98.31 97 GLY A CA 1
ATOM 785 C C . GLY A 1 97 ? -8.540 -3.479 -3.019 1.00 98.31 97 GLY A C 1
ATOM 786 O O . GLY A 1 97 ? -7.821 -4.417 -2.712 1.00 98.31 97 GLY A O 1
ATOM 787 N N . ALA A 1 98 ? -8.657 -2.417 -2.212 1.00 98.50 98 ALA A N 1
ATOM 788 C CA . ALA A 1 98 ? -7.899 -2.305 -0.957 1.00 98.50 98 ALA A CA 1
ATOM 789 C C . ALA A 1 98 ? -8.181 -3.461 0.028 1.00 98.50 98 ALA A C 1
ATOM 791 O O . ALA A 1 98 ? -7.270 -3.937 0.705 1.00 98.50 98 ALA A O 1
ATOM 792 N N . ILE A 1 99 ? -9.438 -3.917 0.102 1.00 98.50 99 ILE A N 1
ATOM 793 C CA . ILE A 1 99 ? -9.851 -5.070 0.920 1.00 98.50 99 ILE A CA 1
ATOM 794 C C . ILE A 1 99 ? -9.291 -6.375 0.340 1.00 98.50 99 ILE A C 1
ATOM 796 O O . ILE A 1 99 ? -8.809 -7.222 1.092 1.00 98.50 99 ILE A O 1
ATOM 800 N N . ARG A 1 100 ? -9.349 -6.538 -0.988 1.00 98.50 100 ARG A N 1
ATOM 801 C CA . ARG A 1 100 ? -8.813 -7.705 -1.696 1.00 98.50 100 ARG A CA 1
ATOM 802 C C . ARG A 1 100 ? -7.310 -7.846 -1.457 1.00 98.50 100 ARG A C 1
ATOM 804 O O . ARG A 1 100 ? -6.902 -8.895 -0.972 1.00 98.50 100 ARG A O 1
ATOM 811 N N . GLU A 1 101 ? -6.540 -6.789 -1.705 1.00 98.56 101 GLU A N 1
ATOM 812 C CA . GLU A 1 101 ? -5.080 -6.766 -1.520 1.00 98.56 101 GLU A CA 1
ATOM 813 C C . GLU A 1 101 ? -4.695 -7.065 -0.067 1.00 98.56 101 GLU A C 1
ATOM 815 O O . GLU A 1 101 ? -3.852 -7.918 0.201 1.00 98.56 101 GLU A O 1
ATOM 820 N N . LEU A 1 102 ? -5.384 -6.446 0.903 1.00 98.69 102 LEU A N 1
ATOM 821 C CA . LEU A 1 102 ? -5.157 -6.746 2.317 1.00 98.69 102 LEU A CA 1
ATOM 822 C C . LEU A 1 102 ? -5.336 -8.243 2.602 1.00 98.69 102 LEU A C 1
ATOM 824 O O . LEU A 1 102 ? -4.487 -8.863 3.244 1.00 98.69 102 LEU A O 1
ATOM 828 N N . ARG A 1 103 ? -6.422 -8.838 2.108 1.00 98.50 103 ARG A N 1
ATOM 829 C CA . ARG A 1 103 ? -6.714 -10.255 2.319 1.00 98.50 103 ARG A CA 1
ATOM 830 C C . ARG A 1 103 ? -5.722 -11.169 1.599 1.00 98.50 103 ARG A C 1
ATOM 832 O O . ARG A 1 103 ? -5.349 -12.199 2.154 1.00 98.50 103 ARG A O 1
ATOM 839 N N . GLU A 1 104 ? -5.329 -10.843 0.375 1.00 98.31 104 GLU A N 1
ATOM 840 C CA . GLU A 1 104 ? -4.433 -11.667 -0.445 1.00 98.31 104 GLU A CA 1
ATOM 841 C C . GLU A 1 104 ? -3.006 -11.671 0.101 1.00 98.31 104 GLU A C 1
ATOM 843 O O . GLU A 1 104 ? -2.426 -12.743 0.273 1.00 98.31 104 GLU A O 1
ATOM 848 N N . GLU A 1 105 ? -2.477 -10.515 0.491 1.00 98.56 105 GLU A N 1
ATOM 849 C CA . GLU A 1 105 ? -1.093 -10.409 0.954 1.00 98.56 105 GLU A CA 1
ATOM 850 C C . GLU A 1 105 ? -0.918 -10.750 2.441 1.00 98.56 105 GLU A C 1
ATOM 852 O O . GLU A 1 105 ? 0.189 -11.050 2.885 1.00 98.56 105 GLU A O 1
ATOM 857 N N . THR A 1 106 ? -1.989 -10.720 3.244 1.00 98.56 106 THR A N 1
ATOM 858 C CA . THR A 1 106 ? -1.873 -10.908 4.706 1.00 98.56 106 THR A CA 1
ATOM 859 C C . THR A 1 106 ? -2.782 -11.980 5.289 1.00 98.56 106 THR A C 1
ATOM 861 O O . THR A 1 106 ? -2.542 -12.432 6.407 1.00 98.56 106 THR A O 1
ATOM 864 N N . GLY A 1 107 ? -3.825 -12.395 4.570 1.00 98.12 107 GLY A N 1
ATOM 865 C CA . GLY A 1 107 ? -4.867 -13.279 5.091 1.00 98.12 107 GLY A CA 1
ATOM 866 C C . GLY A 1 107 ? -5.868 -12.598 6.033 1.00 98.12 107 GLY A C 1
ATOM 867 O O . GLY A 1 107 ? -6.735 -13.284 6.570 1.00 98.12 107 GLY A O 1
ATOM 868 N N . ILE A 1 108 ? -5.769 -11.281 6.245 1.00 98.38 108 ILE A N 1
ATOM 869 C CA . ILE A 1 108 ? -6.637 -10.528 7.157 1.00 98.38 108 ILE A CA 1
ATOM 870 C C . ILE A 1 108 ? -7.875 -10.014 6.422 1.00 98.38 108 ILE A C 1
ATOM 872 O O . ILE A 1 108 ? -7.777 -9.257 5.459 1.00 98.38 108 ILE A O 1
ATOM 876 N N . ASP A 1 109 ? -9.051 -10.368 6.939 1.00 97.38 109 ASP A N 1
ATOM 877 C CA . ASP A 1 109 ? -10.334 -9.822 6.501 1.00 97.38 109 ASP A CA 1
ATOM 878 C C . ASP A 1 109 ? -10.711 -8.607 7.364 1.00 97.38 109 ASP A C 1
ATOM 880 O O . ASP A 1 109 ? -11.217 -8.741 8.480 1.00 97.38 109 ASP A O 1
ATOM 884 N N . ALA A 1 110 ? -10.463 -7.402 6.850 1.00 97.81 110 ALA A N 1
ATOM 885 C CA . ALA A 1 110 ? -10.831 -6.150 7.507 1.00 97.81 110 ALA A CA 1
ATOM 886 C C . ALA A 1 110 ? -11.249 -5.081 6.491 1.00 97.81 110 ALA A C 1
ATOM 888 O O . ALA A 1 110 ? -10.864 -5.116 5.324 1.00 97.81 110 ALA A O 1
ATOM 889 N N . THR A 1 111 ? -12.057 -4.119 6.940 1.00 97.00 111 THR A N 1
ATOM 890 C CA . THR A 1 111 ? -12.545 -3.016 6.100 1.00 97.00 111 THR A CA 1
ATOM 891 C C . THR A 1 111 ? -11.847 -1.713 6.488 1.00 97.00 111 THR A C 1
ATOM 893 O O . THR A 1 111 ? -11.784 -1.403 7.682 1.00 97.00 111 THR A O 1
ATOM 896 N N . PRO A 1 112 ? -11.349 -0.921 5.523 1.00 97.88 112 PRO A N 1
ATOM 897 C CA . PRO A 1 112 ? -10.786 0.381 5.836 1.00 97.88 112 PRO A CA 1
ATOM 898 C C . PRO A 1 112 ? -11.820 1.343 6.420 1.00 97.88 112 PRO A C 1
ATOM 900 O O . PRO A 1 112 ? -12.981 1.348 6.021 1.00 97.88 112 PRO A O 1
ATOM 903 N N . SER A 1 113 ? -11.390 2.172 7.367 1.00 95.12 113 SER A N 1
ATOM 904 C CA . SER A 1 113 ? -12.259 3.108 8.088 1.00 95.12 113 SER A CA 1
ATOM 905 C C . SER A 1 113 ? -12.202 4.528 7.525 1.00 95.12 113 SER A C 1
ATOM 907 O O . SER A 1 113 ? -13.186 5.265 7.600 1.00 95.12 113 SER A O 1
ATOM 909 N N . LYS A 1 114 ? -11.050 4.931 6.974 1.00 97.75 114 LYS A N 1
ATOM 910 C CA . LYS A 1 114 ? -10.784 6.289 6.478 1.00 97.75 114 LYS A CA 1
ATOM 911 C C . LYS A 1 114 ? -9.779 6.275 5.331 1.00 97.75 114 LYS A C 1
ATOM 913 O O . LYS A 1 114 ? -8.962 5.361 5.229 1.00 97.75 114 LYS A O 1
ATOM 918 N N . LEU A 1 115 ? -9.802 7.322 4.509 1.00 98.56 115 LEU A N 1
ATOM 919 C CA . LEU A 1 115 ? -8.752 7.614 3.532 1.00 98.56 115 LEU A CA 1
ATOM 920 C C . LEU A 1 115 ? -7.732 8.550 4.195 1.00 98.56 115 LEU A C 1
ATOM 922 O O . LEU A 1 115 ? -8.107 9.615 4.677 1.00 98.56 115 LEU A O 1
ATOM 926 N N . ILE A 1 116 ? -6.459 8.161 4.231 1.00 98.31 116 ILE A N 1
ATOM 927 C CA . ILE A 1 116 ? -5.361 8.956 4.807 1.00 98.31 116 ILE A CA 1
ATOM 928 C C . ILE A 1 116 ? -4.903 9.998 3.783 1.00 98.31 116 ILE A C 1
ATOM 930 O O . ILE A 1 116 ? -4.938 11.205 4.028 1.00 98.31 116 ILE A O 1
ATOM 934 N N . LYS A 1 117 ? -4.502 9.528 2.595 1.00 98.25 117 LYS A N 1
ATOM 935 C CA . LYS A 1 117 ? -3.957 10.372 1.528 1.00 98.25 117 LYS A CA 1
ATOM 936 C C . LYS A 1 117 ? -4.105 9.721 0.156 1.00 98.25 117 LYS A C 1
ATOM 938 O O . LYS A 1 117 ? -4.221 8.501 0.041 1.00 98.25 117 LYS A O 1
ATOM 943 N N . ILE A 1 118 ? -4.055 10.550 -0.884 1.00 98.38 118 ILE A N 1
ATOM 944 C CA . ILE A 1 118 ? -3.832 10.121 -2.265 1.00 98.38 118 ILE A CA 1
ATOM 945 C C . ILE A 1 118 ? -2.500 10.717 -2.712 1.00 98.38 118 ILE A C 1
ATOM 947 O O . ILE A 1 118 ? -2.338 11.938 -2.692 1.00 98.38 118 ILE A O 1
ATOM 951 N N . TYR A 1 119 ? -1.559 9.871 -3.122 1.00 98.38 119 TYR A N 1
ATOM 952 C CA . TYR A 1 119 ? -0.266 10.310 -3.638 1.00 98.38 119 TYR A CA 1
ATOM 953 C C . TYR A 1 119 ? -0.239 10.211 -5.158 1.00 98.38 119 TYR A C 1
ATOM 955 O O . TYR A 1 119 ? -0.475 9.140 -5.716 1.00 98.38 119 TYR A O 1
ATOM 963 N N . GLN A 1 120 ? 0.110 11.312 -5.819 1.00 97.94 120 GLN A N 1
ATOM 964 C CA . GLN A 1 120 ? 0.552 11.292 -7.207 1.00 97.94 120 GLN A CA 1
ATOM 965 C C . GLN A 1 120 ? 2.069 11.124 -7.223 1.00 97.94 120 GLN A C 1
ATOM 967 O O . GLN A 1 120 ? 2.790 11.958 -6.676 1.00 97.94 120 GLN A O 1
ATOM 972 N N . TRP A 1 121 ? 2.557 10.047 -7.833 1.00 97.25 121 TRP A N 1
ATOM 973 C CA . TRP A 1 121 ? 3.973 9.701 -7.782 1.00 97.25 121 TRP A CA 1
ATOM 974 C C . TRP A 1 121 ? 4.493 9.220 -9.131 1.00 97.25 121 TRP A C 1
ATOM 976 O O . TRP A 1 121 ? 3.957 8.281 -9.715 1.00 97.25 121 TRP A O 1
ATOM 986 N N . HIS A 1 122 ? 5.572 9.846 -9.595 1.00 96.50 122 HIS A N 1
ATOM 987 C CA . HIS A 1 122 ? 6.362 9.354 -10.714 1.00 96.50 122 HIS A CA 1
ATOM 988 C C . HIS A 1 122 ? 7.474 8.454 -10.170 1.00 96.50 122 HIS A C 1
ATOM 990 O O . HIS A 1 122 ? 8.419 8.939 -9.541 1.00 96.50 122 HIS A O 1
ATOM 996 N N . ALA A 1 123 ? 7.361 7.143 -10.379 1.00 94.56 123 ALA A N 1
ATOM 997 C CA . ALA A 1 123 ? 8.318 6.182 -9.853 1.00 94.56 123 ALA A CA 1
ATOM 998 C C . ALA A 1 123 ? 9.627 6.239 -10.660 1.00 94.56 123 ALA A C 1
ATOM 1000 O O . ALA A 1 123 ? 9.658 5.779 -11.805 1.00 94.56 123 ALA A O 1
ATOM 1001 N N . PRO A 1 124 ? 10.746 6.722 -10.084 1.00 92.44 124 PRO A N 1
ATOM 1002 C CA . PRO A 1 124 ? 11.966 6.987 -10.848 1.00 92.44 124 PRO A CA 1
ATOM 1003 C C . PRO A 1 124 ? 12.591 5.713 -11.424 1.00 92.44 124 PRO A C 1
ATOM 1005 O O . PRO A 1 124 ? 13.298 5.760 -12.426 1.00 92.44 124 PRO A O 1
ATOM 1008 N N . ARG A 1 125 ? 12.334 4.555 -10.811 1.00 87.56 125 ARG A N 1
ATOM 1009 C CA . ARG A 1 125 ? 12.925 3.289 -11.241 1.00 87.56 125 ARG A CA 1
ATOM 1010 C C . ARG A 1 125 ? 12.168 2.628 -12.390 1.00 87.56 125 ARG A C 1
ATOM 1012 O O . ARG A 1 125 ? 12.799 2.125 -13.311 1.00 87.56 125 ARG A O 1
ATOM 1019 N N . SER A 1 126 ? 10.838 2.629 -12.341 1.00 88.62 126 SER A N 1
ATOM 1020 C CA . SER A 1 126 ? 9.994 2.022 -13.376 1.00 88.62 126 SER A CA 1
ATOM 1021 C C . SER A 1 126 ? 9.545 3.016 -14.450 1.00 88.62 126 SER A C 1
ATOM 1023 O O . SER A 1 126 ? 9.013 2.580 -15.467 1.00 88.62 126 SER A O 1
ATOM 1025 N N . GLN A 1 127 ? 9.764 4.325 -14.244 1.00 91.25 127 GLN A N 1
ATOM 1026 C CA . GLN A 1 127 ? 9.307 5.417 -15.119 1.00 91.25 127 GLN A CA 1
ATOM 1027 C C . GLN A 1 127 ? 7.784 5.395 -15.342 1.00 91.25 127 GLN A C 1
ATOM 1029 O O . GLN A 1 127 ? 7.283 5.768 -16.402 1.00 91.25 127 GLN A O 1
ATOM 1034 N N . LYS A 1 128 ? 7.043 4.906 -14.342 1.00 92.81 128 LYS A N 1
ATOM 1035 C CA . LYS A 1 128 ? 5.582 4.804 -14.346 1.00 92.81 128 LYS A CA 1
ATOM 1036 C C . LYS A 1 128 ? 4.988 5.854 -13.415 1.00 92.81 128 LYS A C 1
ATOM 1038 O O . LYS A 1 128 ? 5.519 6.096 -12.331 1.00 92.81 128 LYS A O 1
ATOM 1043 N N . ASP A 1 129 ? 3.860 6.417 -13.823 1.00 96.31 129 ASP A N 1
ATOM 1044 C CA . ASP A 1 129 ? 3.068 7.328 -13.002 1.00 96.31 129 ASP A CA 1
ATOM 1045 C C . ASP A 1 129 ? 2.006 6.559 -12.218 1.00 96.31 129 ASP A C 1
ATOM 1047 O O . ASP A 1 129 ? 1.348 5.670 -12.764 1.00 96.31 129 ASP A O 1
ATOM 1051 N N . TYR A 1 130 ? 1.842 6.911 -10.946 1.00 97.81 130 TYR A N 1
ATOM 1052 C CA . TYR A 1 130 ? 0.928 6.270 -10.009 1.00 97.81 130 TYR A CA 1
ATOM 1053 C C . TYR A 1 130 ? -0.005 7.286 -9.348 1.00 97.81 130 TYR A C 1
ATOM 1055 O O . TYR A 1 130 ? 0.403 8.401 -9.015 1.00 97.81 130 TYR A O 1
ATOM 1063 N N . LEU A 1 131 ? -1.238 6.851 -9.094 1.00 98.25 131 LEU A N 1
ATOM 1064 C CA . LEU A 1 131 ? -2.149 7.422 -8.107 1.00 98.25 131 LEU A CA 1
ATOM 1065 C C . LEU A 1 131 ? -2.375 6.372 -7.016 1.00 98.25 131 LEU A C 1
ATOM 1067 O O . LEU A 1 131 ? -3.102 5.403 -7.234 1.00 98.25 131 LEU A O 1
ATOM 1071 N N . ARG A 1 132 ? -1.729 6.553 -5.859 1.00 98.62 132 ARG A N 1
ATOM 1072 C CA . ARG A 1 132 ? -1.799 5.621 -4.724 1.00 98.62 132 ARG A CA 1
ATOM 1073 C C . ARG A 1 132 ? -2.793 6.121 -3.685 1.00 98.62 132 ARG A C 1
ATOM 1075 O O . ARG A 1 132 ? -2.545 7.142 -3.047 1.00 98.62 132 ARG A O 1
ATOM 1082 N N . PHE A 1 133 ? -3.880 5.387 -3.492 1.00 98.69 133 PHE A N 1
ATOM 1083 C CA . PHE A 1 133 ? -4.876 5.625 -2.450 1.00 98.69 133 PHE A CA 1
ATOM 1084 C C . PHE A 1 133 ? -4.463 4.881 -1.184 1.00 98.69 133 PHE A C 1
ATOM 1086 O O . PHE A 1 133 ? -4.272 3.668 -1.222 1.00 98.69 133 PHE A O 1
ATOM 1093 N N . VAL A 1 134 ? -4.311 5.590 -0.068 1.00 98.75 134 VAL A N 1
ATOM 1094 C CA . VAL A 1 134 ? -3.853 4.993 1.190 1.00 98.75 134 VAL A CA 1
ATOM 1095 C C . VAL A 1 134 ? -4.942 5.087 2.240 1.00 98.75 134 VAL A C 1
ATOM 1097 O O . VAL A 1 134 ? -5.368 6.183 2.601 1.00 98.75 134 VAL A O 1
ATOM 1100 N N . PHE A 1 135 ? -5.376 3.940 2.745 1.00 98.81 135 PHE A N 1
ATOM 1101 C CA . PHE A 1 135 ? -6.464 3.826 3.703 1.00 98.81 135 PHE A CA 1
ATOM 1102 C C . PHE A 1 135 ? -5.977 3.395 5.086 1.00 98.81 135 PHE A C 1
ATOM 1104 O O . PHE A 1 135 ? -4.966 2.710 5.208 1.00 98.81 135 PHE A O 1
ATOM 1111 N N . ALA A 1 136 ? -6.719 3.776 6.123 1.00 98.62 136 ALA A N 1
ATOM 1112 C CA . ALA A 1 136 ? -6.493 3.327 7.492 1.00 98.62 136 ALA A CA 1
ATOM 1113 C C . ALA A 1 136 ? -7.366 2.110 7.814 1.00 98.62 136 ALA A C 1
ATOM 1115 O O . ALA A 1 136 ? -8.571 2.123 7.546 1.00 98.62 136 ALA A O 1
ATOM 1116 N N . VAL A 1 137 ? -6.785 1.100 8.455 1.00 98.69 137 VAL A N 1
ATOM 1117 C CA . VAL A 1 137 ? -7.495 -0.046 9.038 1.00 98.69 137 VAL A CA 1
ATOM 1118 C C . VAL A 1 137 ? -7.099 -0.141 10.509 1.00 98.69 137 VAL A C 1
ATOM 1120 O O . VAL A 1 137 ? -5.914 -0.162 10.823 1.00 98.69 137 VAL A O 1
ATOM 1123 N N . GLU A 1 138 ? -8.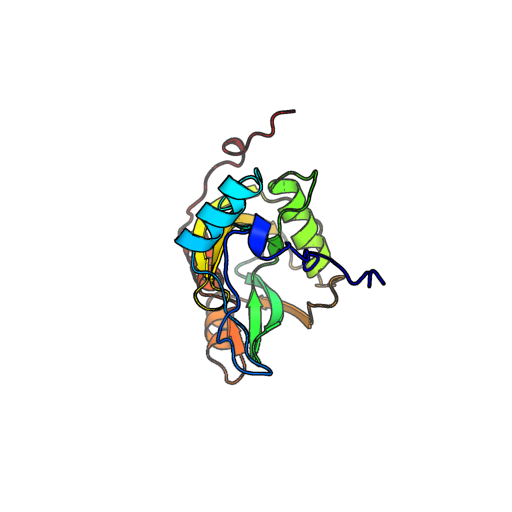079 -0.210 11.406 1.00 98.06 138 GLU A N 1
ATOM 1124 C CA . GLU A 1 138 ? -7.849 -0.335 12.851 1.00 98.06 138 GLU A CA 1
ATOM 1125 C C . GLU A 1 138 ? -8.267 -1.728 13.312 1.00 98.06 138 GLU A C 1
ATOM 1127 O O . GLU A 1 138 ? -9.416 -2.124 13.100 1.00 98.06 138 GLU A O 1
ATOM 1132 N N . LEU A 1 139 ? -7.360 -2.460 13.959 1.00 98.31 139 LEU A N 1
ATOM 1133 C CA . LEU A 1 139 ? -7.647 -3.765 14.551 1.00 98.31 139 LEU A CA 1
ATOM 1134 C C . LEU A 1 139 ? -7.567 -3.704 16.079 1.00 98.31 139 LEU A C 1
ATOM 1136 O O . LEU A 1 139 ? -6.757 -2.976 16.655 1.00 98.31 139 LEU A O 1
ATOM 1140 N N . ALA A 1 140 ? -8.402 -4.507 16.740 1.00 97.62 140 ALA A N 1
ATOM 1141 C CA . ALA A 1 140 ? -8.394 -4.638 18.198 1.00 97.62 140 ALA A CA 1
ATOM 1142 C C . ALA A 1 140 ? -7.229 -5.509 18.706 1.00 97.62 140 ALA A C 1
ATOM 1144 O O . ALA A 1 140 ? -6.716 -5.280 19.805 1.00 97.62 140 ALA A O 1
ATOM 1145 N N . GLU A 1 141 ? -6.812 -6.488 17.901 1.00 97.56 141 GLU A N 1
ATOM 1146 C CA . GLU A 1 141 ? -5.743 -7.439 18.198 1.00 97.56 141 GLU A CA 1
ATOM 1147 C C . GLU A 1 141 ? -4.907 -7.752 16.951 1.00 97.56 141 GLU A C 1
ATOM 1149 O O . GLU A 1 141 ? -5.368 -7.602 15.816 1.00 97.56 141 GLU A O 1
ATOM 1154 N N . GLN A 1 142 ? -3.658 -8.174 17.167 1.00 97.69 142 GLN A N 1
ATOM 1155 C CA . GLN A 1 142 ? -2.778 -8.590 16.079 1.00 97.69 142 GLN A CA 1
ATOM 1156 C C . GLN A 1 142 ? -3.215 -9.962 15.586 1.00 97.69 142 GLN A C 1
ATOM 1158 O O . GLN A 1 142 ? -3.254 -10.927 16.348 1.00 97.69 142 GLN A O 1
ATOM 1163 N N . LEU A 1 143 ? -3.504 -10.042 14.294 1.00 97.69 143 LEU A N 1
ATOM 1164 C CA . LEU A 1 143 ? -3.891 -11.281 13.640 1.00 97.69 143 LEU A CA 1
ATOM 1165 C C . LEU A 1 143 ? -2.661 -11.979 13.040 1.00 97.69 143 LEU A C 1
ATOM 1167 O O . LEU A 1 143 ? -1.693 -11.304 12.656 1.00 97.69 143 LEU A O 1
ATOM 1171 N N . PRO A 1 144 ? -2.675 -13.323 12.959 1.00 97.50 144 PRO A N 1
ATOM 1172 C CA . PRO A 1 144 ? -1.632 -14.066 12.272 1.00 97.50 144 PRO A CA 1
ATOM 1173 C C . PRO A 1 144 ? -1.641 -13.735 10.776 1.00 97.50 144 PRO A C 1
ATOM 1175 O O . PRO A 1 144 ? -2.694 -13.531 10.176 1.00 97.50 144 PRO A O 1
ATOM 1178 N N . ILE A 1 145 ? -0.448 -13.685 10.185 1.00 98.06 145 ILE A N 1
ATOM 1179 C CA . ILE A 1 145 ? -0.246 -13.258 8.800 1.00 98.06 145 ILE A CA 1
ATOM 1180 C C . ILE A 1 145 ? -0.053 -14.503 7.935 1.00 98.06 145 ILE A C 1
ATOM 1182 O O . ILE A 1 145 ? 0.907 -15.254 8.119 1.00 98.06 145 ILE A O 1
ATOM 1186 N N . HIS A 1 146 ? -0.967 -14.709 6.992 1.00 96.81 146 HIS A N 1
ATOM 1187 C CA . HIS A 1 146 ? -0.998 -15.852 6.084 1.00 96.81 146 HIS A CA 1
ATOM 1188 C C . HIS A 1 146 ? -1.195 -15.375 4.640 1.00 96.81 146 HIS A C 1
ATOM 1190 O O . HIS A 1 146 ? -2.324 -15.404 4.139 1.00 96.81 146 HIS A O 1
ATOM 1196 N N . PRO A 1 147 ? -0.116 -14.925 3.972 1.00 97.06 147 PRO A N 1
ATOM 1197 C CA . PRO A 1 147 ? -0.183 -14.499 2.582 1.00 97.06 147 PRO A CA 1
ATOM 1198 C C . PRO A 1 147 ? -0.636 -15.646 1.677 1.00 97.06 147 PRO A C 1
ATOM 1200 O O . PRO A 1 147 ? -0.264 -16.805 1.874 1.00 97.06 147 PRO A O 1
ATOM 1203 N N . ARG A 1 148 ? -1.448 -15.309 0.680 1.00 96.50 148 ARG A N 1
ATOM 1204 C CA . ARG A 1 148 ? -1.840 -16.180 -0.438 1.00 96.50 148 ARG A CA 1
ATOM 1205 C C . ARG A 1 148 ? -1.145 -15.777 -1.734 1.00 96.50 148 ARG A C 1
ATOM 1207 O O . ARG A 1 148 ? -1.120 -16.573 -2.670 1.00 96.50 148 ARG A O 1
ATOM 1214 N N . ASP A 1 149 ? -0.610 -14.562 -1.769 1.00 94.81 149 ASP A N 1
ATOM 1215 C CA . ASP A 1 149 ? 0.190 -14.045 -2.865 1.00 94.81 149 ASP A CA 1
ATOM 1216 C C . ASP A 1 149 ? 1.600 -14.681 -2.857 1.00 94.81 149 ASP A C 1
ATOM 1218 O O . ASP A 1 149 ? 2.283 -14.620 -1.828 1.00 94.81 149 ASP A O 1
ATOM 1222 N N . PRO A 1 150 ? 2.039 -15.323 -3.961 1.00 94.69 150 PRO A N 1
ATOM 1223 C CA . PRO A 1 150 ? 3.366 -15.931 -4.061 1.00 94.69 150 PRO A CA 1
ATOM 1224 C C . PRO A 1 150 ? 4.529 -14.928 -4.046 1.00 94.69 150 PRO A C 1
ATOM 1226 O O . PRO A 1 150 ? 5.654 -15.350 -3.780 1.00 94.69 150 PRO A O 1
ATOM 1229 N N . ASP A 1 151 ? 4.286 -13.644 -4.316 1.00 94.88 151 ASP A N 1
ATOM 1230 C CA . ASP A 1 151 ? 5.313 -12.597 -4.294 1.00 94.88 151 ASP A CA 1
ATOM 1231 C C . ASP A 1 151 ? 5.584 -12.081 -2.860 1.00 94.88 151 ASP A C 1
ATOM 1233 O O . ASP A 1 151 ? 6.538 -11.329 -2.625 1.00 94.88 151 ASP A O 1
ATOM 1237 N N . ILE A 1 152 ? 4.787 -12.526 -1.876 1.00 97.69 152 ILE A N 1
ATOM 1238 C CA . ILE A 1 152 ? 4.880 -12.118 -0.471 1.00 97.69 152 ILE A CA 1
ATOM 1239 C C . ILE A 1 152 ? 5.532 -13.201 0.402 1.00 97.69 152 ILE A C 1
ATOM 1241 O O . ILE A 1 152 ? 5.006 -14.287 0.630 1.00 97.69 152 ILE A O 1
ATOM 1245 N N . GLU A 1 153 ? 6.656 -12.841 1.020 1.00 97.19 153 GLU A N 1
ATOM 1246 C CA . GLU A 1 153 ? 7.503 -13.696 1.871 1.00 97.19 153 GLU A CA 1
ATOM 1247 C C . GLU A 1 153 ? 7.027 -13.769 3.341 1.00 97.19 153 GLU A C 1
ATOM 1249 O O . GLU A 1 153 ? 7.707 -14.286 4.237 1.00 97.19 153 GLU A O 1
ATOM 1254 N N . GLY A 1 154 ? 5.886 -13.152 3.646 1.00 97.19 154 GLY A N 1
ATOM 1255 C CA . GLY A 1 154 ? 5.316 -13.018 4.988 1.00 97.19 154 GLY A CA 1
ATOM 1256 C C . GLY A 1 154 ? 5.081 -11.562 5.379 1.00 97.19 154 GLY A C 1
ATOM 1257 O O . GLY A 1 154 ? 5.179 -10.657 4.559 1.00 97.19 154 GLY A O 1
ATOM 1258 N N . GLY A 1 155 ? 4.827 -11.312 6.662 1.00 97.88 155 GLY A N 1
ATOM 1259 C CA . GLY A 1 155 ? 4.657 -9.953 7.172 1.00 97.88 155 GLY A CA 1
ATOM 1260 C C . GLY A 1 155 ? 5.134 -9.784 8.607 1.00 97.88 155 GLY A C 1
ATOM 1261 O O . GLY A 1 155 ? 5.518 -10.750 9.270 1.00 97.88 155 GLY A O 1
ATOM 1262 N N . LEU A 1 156 ? 5.151 -8.535 9.063 1.00 98.56 156 LEU A N 1
ATOM 1263 C CA . LEU A 1 156 ? 5.636 -8.121 10.374 1.00 98.56 156 LEU A CA 1
ATOM 1264 C C . LEU A 1 156 ? 4.692 -7.088 10.989 1.00 98.56 156 LEU A C 1
ATOM 1266 O O . LEU A 1 156 ? 4.230 -6.175 10.308 1.00 98.56 156 LEU A O 1
ATOM 1270 N N . TRP A 1 157 ? 4.483 -7.198 12.300 1.00 98.75 157 TRP A N 1
ATOM 1271 C CA . TRP A 1 157 ? 3.879 -6.150 13.119 1.00 98.75 157 TRP A CA 1
ATOM 1272 C C . TRP A 1 157 ? 4.988 -5.340 13.789 1.00 98.75 157 TRP A C 1
ATOM 1274 O O . TRP A 1 157 ? 5.659 -5.844 14.694 1.00 98.75 157 TRP A O 1
ATOM 1284 N N . LEU A 1 158 ? 5.178 -4.092 13.359 1.00 98.81 158 LEU A N 1
ATOM 1285 C CA . LEU A 1 158 ? 6.277 -3.234 13.806 1.00 98.81 158 LEU A CA 1
ATOM 1286 C C . LEU A 1 158 ? 5.764 -1.907 14.361 1.00 98.81 158 LEU A C 1
ATOM 1288 O O . LEU A 1 158 ? 4.876 -1.276 13.796 1.00 98.81 158 LEU A O 1
ATOM 129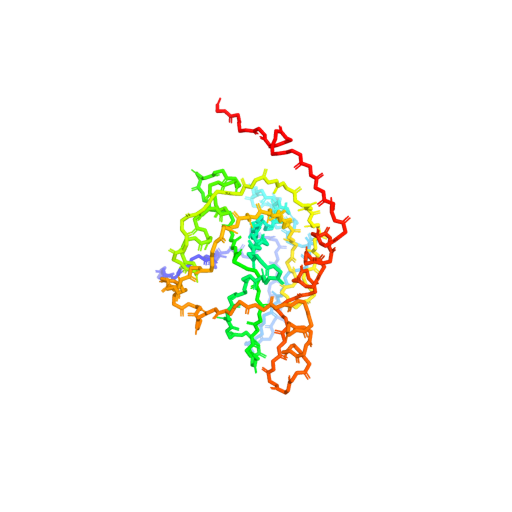2 N N . THR A 1 159 ? 6.360 -1.441 15.449 1.00 98.88 159 THR A N 1
ATOM 1293 C CA . THR A 1 159 ? 6.282 -0.031 15.849 1.00 98.88 159 THR A CA 1
ATOM 1294 C C . THR A 1 159 ? 7.007 0.851 14.820 1.00 98.88 159 THR A C 1
ATOM 1296 O O . THR A 1 159 ? 7.879 0.359 14.097 1.00 98.88 159 THR A O 1
ATOM 1299 N N . PRO A 1 160 ? 6.741 2.170 14.773 1.00 98.69 160 PRO A N 1
ATOM 1300 C CA . PRO A 1 160 ? 7.478 3.076 13.889 1.00 98.69 160 PRO A CA 1
ATOM 1301 C C . PRO A 1 160 ? 9.000 3.028 14.094 1.00 98.69 160 PRO A C 1
ATOM 1303 O O . PRO A 1 160 ? 9.755 3.107 13.128 1.00 98.69 160 PRO A O 1
ATOM 1306 N N . ALA A 1 161 ? 9.458 2.847 15.337 1.00 98.62 161 ALA A N 1
ATOM 1307 C CA . ALA A 1 161 ? 10.879 2.716 15.653 1.00 98.62 161 ALA A CA 1
ATOM 1308 C C . ALA A 1 161 ? 11.473 1.394 15.137 1.00 98.62 161 ALA A C 1
ATOM 1310 O O . ALA A 1 161 ? 12.556 1.400 14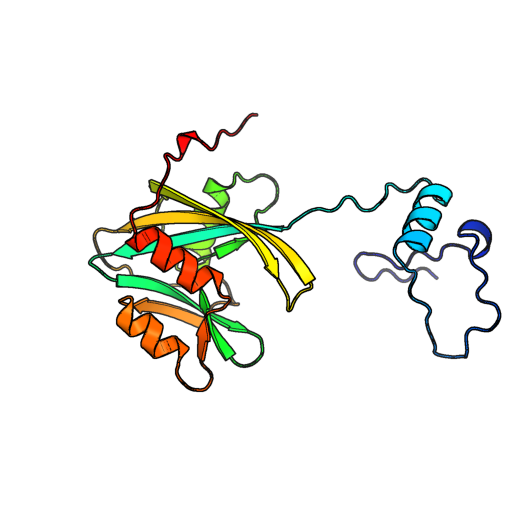.555 1.00 98.62 161 ALA A O 1
ATOM 1311 N N . GLU A 1 162 ? 10.761 0.273 15.302 1.00 98.81 162 GLU A N 1
ATOM 1312 C CA . GLU A 1 162 ? 11.176 -1.029 14.759 1.00 98.81 162 GLU A CA 1
ATOM 1313 C C . GLU A 1 162 ? 11.213 -1.008 13.222 1.00 98.81 162 GLU A C 1
ATOM 1315 O O . GLU A 1 162 ? 12.161 -1.521 12.631 1.00 98.81 162 GLU A O 1
ATOM 1320 N N . PHE A 1 163 ? 10.235 -0.367 12.571 1.00 98.75 163 PHE A N 1
ATOM 1321 C CA . PHE A 1 163 ? 10.222 -0.171 11.117 1.00 98.75 163 PHE A CA 1
ATOM 1322 C C . PHE A 1 163 ? 11.429 0.648 10.641 1.00 98.75 163 PHE A C 1
ATOM 1324 O O . PHE A 1 163 ? 12.150 0.210 9.746 1.00 98.75 163 PHE A O 1
ATOM 1331 N N . GLN A 1 164 ? 11.698 1.798 11.269 1.00 98.50 164 GLN A N 1
ATOM 1332 C CA . GLN A 1 164 ? 12.860 2.626 10.928 1.00 98.50 164 GLN A CA 1
ATOM 1333 C C . GLN A 1 164 ? 14.177 1.876 11.123 1.00 98.50 164 GLN A C 1
ATOM 1335 O O . GLN A 1 164 ? 15.074 1.967 10.288 1.00 98.50 164 GLN A O 1
ATOM 1340 N N . HIS A 1 165 ? 14.283 1.095 12.197 1.00 98.50 165 HIS A N 1
ATOM 1341 C CA . HIS A 1 165 ? 15.446 0.253 12.421 1.00 98.50 165 HIS A CA 1
ATOM 1342 C C . HIS A 1 165 ? 15.600 -0.815 11.328 1.00 98.50 165 HIS A C 1
ATOM 1344 O O . HIS A 1 165 ? 16.704 -0.993 10.823 1.00 98.50 165 HIS A O 1
ATOM 1350 N N . TYR A 1 166 ? 14.514 -1.489 10.931 1.00 98.44 166 TYR A N 1
ATOM 1351 C CA . TYR A 1 166 ? 14.522 -2.523 9.890 1.00 98.44 166 TYR A CA 1
ATOM 1352 C C . TYR A 1 166 ? 15.051 -1.993 8.553 1.00 98.44 166 TYR A C 1
ATOM 1354 O O . TYR A 1 166 ? 15.976 -2.557 7.975 1.00 98.44 166 TYR A O 1
ATOM 1362 N N . ILE A 1 167 ? 14.506 -0.875 8.062 1.00 97.81 167 ILE A N 1
ATOM 1363 C CA . ILE A 1 167 ? 14.838 -0.367 6.720 1.00 97.81 167 ILE A CA 1
ATOM 1364 C C . ILE A 1 167 ? 16.264 0.200 6.606 1.00 97.81 167 ILE A C 1
ATOM 1366 O O . ILE A 1 167 ? 16.721 0.480 5.499 1.00 97.81 167 ILE A O 1
ATOM 1370 N N . GLN A 1 168 ? 16.961 0.379 7.733 1.00 97.25 168 GLN A N 1
ATOM 1371 C CA . GLN A 1 168 ? 18.358 0.819 7.795 1.00 97.25 168 GLN A CA 1
ATOM 1372 C C . GLN A 1 168 ? 19.361 -0.342 7.786 1.00 97.25 168 GLN A C 1
ATOM 1374 O O . GLN A 1 168 ? 20.561 -0.106 7.635 1.00 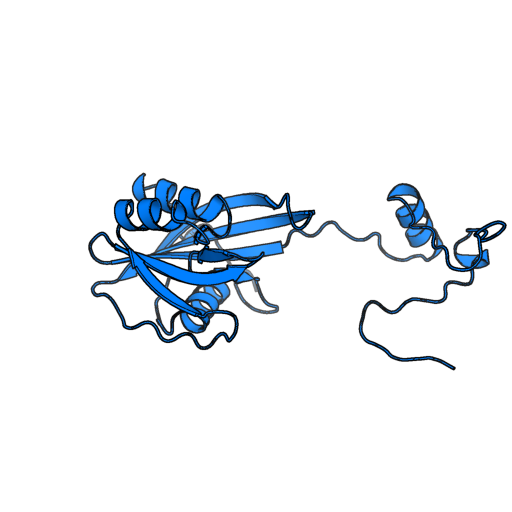97.25 168 GLN A O 1
ATOM 1379 N N . GLN A 1 169 ? 18.905 -1.584 7.963 1.00 97.81 169 GLN A N 1
ATOM 1380 C CA . GLN A 1 169 ? 19.784 -2.750 7.976 1.00 97.81 169 GLN A CA 1
ATOM 1381 C C . GLN A 1 169 ? 20.269 -3.119 6.567 1.00 97.81 169 GLN A C 1
ATOM 1383 O O . GLN A 1 169 ? 19.633 -2.833 5.549 1.00 97.81 169 GLN A O 1
ATOM 1388 N N . GLU A 1 170 ? 21.407 -3.810 6.501 1.00 97.31 170 GLU A N 1
ATOM 1389 C CA . GLU A 1 170 ? 21.958 -4.285 5.235 1.00 97.31 170 GLU A CA 1
ATOM 1390 C C . GLU A 1 170 ? 21.003 -5.273 4.538 1.00 97.31 170 GLU A C 1
ATOM 1392 O O . GLU A 1 170 ? 20.410 -6.156 5.161 1.00 97.31 170 GLU A O 1
ATOM 1397 N N . GLY A 1 171 ? 20.830 -5.102 3.224 1.00 97.31 171 GLY A N 1
ATOM 1398 C CA . GLY A 1 171 ? 19.926 -5.924 2.408 1.00 97.31 171 GLY A CA 1
ATOM 1399 C C . GLY A 1 171 ? 18.434 -5.626 2.592 1.00 97.31 171 GLY A C 1
ATOM 1400 O O . GLY A 1 171 ? 17.614 -6.241 1.910 1.00 97.31 171 GLY A O 1
ATOM 1401 N N . GLN A 1 172 ? 18.081 -4.678 3.462 1.00 97.94 172 GLN A N 1
ATOM 1402 C CA . GLN A 1 172 ? 16.701 -4.326 3.786 1.00 97.94 172 GLN A CA 1
ATOM 1403 C C . GLN A 1 172 ? 16.384 -2.899 3.337 1.00 97.94 172 GLN A C 1
ATOM 1405 O O . GLN A 1 172 ? 17.279 -2.066 3.163 1.00 97.94 172 GLN A O 1
ATOM 1410 N N . ALA A 1 173 ? 15.114 -2.635 3.047 1.00 98.06 173 ALA A N 1
ATOM 1411 C CA . ALA A 1 173 ? 14.633 -1.304 2.693 1.00 98.06 173 ALA A CA 1
ATOM 1412 C C . ALA A 1 173 ? 13.113 -1.207 2.852 1.00 98.06 173 ALA A C 1
ATOM 1414 O O . ALA A 1 173 ? 12.414 -2.203 3.014 1.00 98.06 173 ALA A O 1
ATOM 1415 N N . GLU A 1 174 ? 12.580 0.001 2.743 1.00 97.94 174 GLU A N 1
ATOM 1416 C CA . GLU A 1 174 ? 11.191 0.169 2.332 1.00 97.94 174 GLU A CA 1
ATOM 1417 C C . GLU A 1 174 ? 11.059 -0.024 0.817 1.00 97.94 174 GLU A C 1
ATOM 1419 O O . GLU A 1 174 ? 11.999 0.225 0.054 1.00 97.94 174 GLU A O 1
ATOM 1424 N N . ARG A 1 175 ? 9.876 -0.444 0.366 1.00 97.06 175 ARG A N 1
ATOM 1425 C CA . ARG A 1 175 ? 9.598 -0.693 -1.053 1.00 97.06 175 ARG A CA 1
ATOM 1426 C C . ARG A 1 175 ? 9.790 0.549 -1.918 1.00 97.06 175 ARG A C 1
ATOM 1428 O O . ARG A 1 175 ? 10.271 0.472 -3.050 1.00 97.06 175 ARG A O 1
ATOM 1435 N N . ASN A 1 176 ? 9.360 1.688 -1.389 1.00 96.38 176 ASN A N 1
ATOM 1436 C CA . ASN A 1 176 ? 9.501 3.021 -1.955 1.00 96.38 176 ASN A CA 1
ATOM 1437 C C . ASN A 1 176 ? 9.221 4.070 -0.854 1.00 96.38 176 ASN A C 1
ATOM 1439 O O . ASN A 1 176 ? 8.643 3.713 0.174 1.00 96.38 176 ASN A O 1
ATOM 1443 N N . PRO A 1 177 ? 9.547 5.360 -1.070 1.00 97.25 177 PRO A N 1
ATOM 1444 C CA . PRO A 1 177 ? 9.375 6.400 -0.047 1.00 97.25 177 PRO A CA 1
ATOM 1445 C C . PRO A 1 177 ? 7.932 6.624 0.435 1.00 97.25 177 PRO A C 1
ATOM 1447 O O . PRO A 1 177 ? 7.722 7.198 1.504 1.00 97.25 177 PRO A O 1
ATOM 1450 N N . LEU A 1 178 ? 6.915 6.189 -0.326 1.00 98.19 178 LEU A N 1
ATOM 1451 C CA . LEU A 1 178 ? 5.516 6.325 0.095 1.00 98.19 178 LEU A CA 1
ATOM 1452 C C . LEU A 1 178 ? 5.166 5.398 1.263 1.00 98.19 178 LEU A C 1
ATOM 1454 O O . LEU A 1 178 ? 4.132 5.611 1.890 1.00 98.19 178 LEU A O 1
ATOM 1458 N N . VAL A 1 179 ? 5.992 4.391 1.568 1.00 98.50 179 VAL A N 1
ATOM 1459 C CA . VAL A 1 179 ? 5.789 3.507 2.725 1.00 98.50 179 VAL A CA 1
ATOM 1460 C C . VAL A 1 179 ? 5.996 4.286 4.023 1.00 98.50 179 VAL A C 1
ATOM 1462 O O . VAL A 1 179 ? 5.084 4.322 4.852 1.00 98.50 179 VAL A O 1
ATOM 1465 N N . SER A 1 180 ? 7.140 4.963 4.174 1.00 98.50 180 SER A N 1
ATOM 1466 C CA . SER A 1 180 ? 7.400 5.864 5.304 1.00 98.50 180 SER A CA 1
ATOM 1467 C C . SER A 1 180 ? 6.446 7.058 5.332 1.00 98.50 180 SER A C 1
ATOM 1469 O O . SER A 1 180 ? 5.935 7.396 6.400 1.00 98.50 180 SER A O 1
ATOM 1471 N N . GLN A 1 181 ? 6.159 7.673 4.177 1.00 98.50 181 GLN A N 1
ATOM 1472 C CA . GLN A 1 181 ? 5.259 8.831 4.120 1.00 98.50 181 GLN A CA 1
ATOM 1473 C C . GLN A 1 181 ? 3.836 8.478 4.574 1.00 98.50 181 GLN A C 1
ATOM 1475 O O . GLN A 1 181 ? 3.252 9.205 5.371 1.00 98.50 181 GLN A O 1
ATOM 1480 N N . ALA A 1 182 ? 3.294 7.342 4.123 1.00 98.38 182 ALA A N 1
ATOM 1481 C CA . ALA A 1 182 ? 1.970 6.872 4.532 1.00 98.38 182 ALA A CA 1
ATOM 1482 C C . ALA A 1 182 ? 1.873 6.644 6.045 1.00 98.38 182 ALA A C 1
ATOM 1484 O O . ALA A 1 182 ? 0.872 7.006 6.665 1.00 98.38 182 ALA A O 1
ATOM 1485 N N . LEU A 1 183 ? 2.920 6.065 6.642 1.00 98.50 183 LEU A N 1
ATOM 1486 C CA . LEU A 1 183 ? 3.000 5.881 8.087 1.00 98.50 183 LEU A CA 1
ATOM 1487 C C . LEU A 1 183 ? 3.027 7.231 8.818 1.00 98.50 183 LEU A C 1
ATOM 1489 O O . LEU A 1 183 ? 2.323 7.405 9.810 1.00 98.50 183 LEU A O 1
ATOM 1493 N N . GLN A 1 184 ? 3.813 8.192 8.331 1.00 98.44 184 GLN A N 1
ATOM 1494 C CA . GLN A 1 184 ? 3.908 9.518 8.937 1.00 98.44 184 GLN A CA 1
ATOM 1495 C C . GLN A 1 184 ? 2.583 10.288 8.863 1.00 98.44 184 GLN A C 1
ATOM 1497 O O . GLN A 1 184 ? 2.148 10.838 9.872 1.00 98.44 184 GLN A O 1
ATOM 1502 N N . ASP A 1 185 ? 1.915 10.286 7.709 1.00 98.44 185 ASP A N 1
ATOM 1503 C CA . ASP A 1 185 ? 0.634 10.978 7.527 1.00 98.44 185 ASP A CA 1
ATOM 1504 C C . ASP A 1 185 ? -0.456 10.375 8.430 1.00 98.44 185 ASP A C 1
ATOM 1506 O O . ASP A 1 185 ? -1.245 11.111 9.030 1.00 98.44 185 ASP A O 1
ATOM 1510 N N . TYR A 1 186 ? -0.454 9.047 8.607 1.00 98.25 186 TYR A N 1
ATOM 1511 C CA . TYR A 1 186 ? -1.309 8.382 9.592 1.00 98.25 186 TYR A CA 1
ATOM 1512 C C . TYR A 1 186 ? -1.017 8.869 11.020 1.00 98.25 186 TYR A C 1
ATOM 1514 O O . TYR A 1 186 ? -1.938 9.240 11.748 1.00 98.25 186 TYR A O 1
ATOM 1522 N N . LEU A 1 187 ? 0.258 8.899 11.425 1.00 98.06 187 LEU A N 1
ATOM 1523 C CA . LEU A 1 187 ? 0.670 9.317 12.771 1.00 98.06 187 LEU A CA 1
ATOM 1524 C C . LEU A 1 187 ? 0.356 10.794 13.056 1.00 98.06 187 LEU A C 1
ATOM 1526 O O . LEU A 1 187 ? 0.086 11.150 14.201 1.00 98.06 187 LEU A O 1
ATOM 1530 N N . ASN A 1 188 ? 0.332 11.637 12.023 1.00 98.00 188 ASN A N 1
ATOM 1531 C CA . ASN A 1 188 ? -0.100 13.032 12.115 1.00 98.00 188 ASN A CA 1
ATOM 1532 C C . ASN A 1 188 ? -1.626 13.182 12.281 1.00 98.00 188 ASN A C 1
ATOM 1534 O O . ASN A 1 188 ? -2.116 14.291 12.495 1.00 98.00 188 ASN A O 1
ATOM 1538 N N . GLY A 1 189 ? -2.390 12.088 12.190 1.00 94.75 189 GLY A N 1
ATOM 1539 C CA . GLY A 1 189 ? -3.849 12.087 12.295 1.00 94.75 189 GLY A CA 1
ATOM 1540 C C . GLY A 1 189 ? -4.559 12.592 11.036 1.00 94.75 189 GLY A C 1
ATOM 1541 O O . GLY A 1 189 ? -5.754 12.900 11.084 1.00 94.75 189 GLY A O 1
ATOM 1542 N N . GLU A 1 190 ? -3.855 12.685 9.907 1.00 89.62 190 GLU A N 1
ATOM 1543 C CA . GLU A 1 190 ? -4.417 13.180 8.655 1.00 89.62 190 GLU A CA 1
ATOM 1544 C C . GLU A 1 190 ? -5.356 12.132 8.053 1.00 89.62 190 GLU A C 1
ATOM 1546 O O . GLU A 1 190 ? -4.953 11.022 7.712 1.00 89.62 190 GLU A O 1
ATOM 1551 N N . SER A 1 191 ? -6.642 12.461 7.935 1.00 95.31 191 SER A N 1
ATOM 1552 C CA . SER A 1 191 ? -7.610 11.577 7.288 1.00 95.31 191 SER A CA 1
ATOM 1553 C C . SER A 1 191 ? -8.858 12.322 6.828 1.00 95.31 191 SER A C 1
ATOM 1555 O O . SER A 1 191 ? -9.218 13.371 7.362 1.00 95.31 191 SER A O 1
ATOM 1557 N N . VAL A 1 192 ? -9.538 11.752 5.836 1.00 96.62 192 VAL A N 1
ATOM 1558 C CA . VAL A 1 192 ? -10.845 12.195 5.344 1.00 96.62 192 VAL A CA 1
ATOM 1559 C C . VAL A 1 192 ? -11.841 11.034 5.357 1.00 96.62 192 VAL A C 1
ATOM 1561 O O . VAL A 1 192 ? -11.458 9.860 5.313 1.00 96.62 192 VAL A O 1
ATOM 1564 N N . SER A 1 193 ? -13.135 11.365 5.430 1.00 97.31 193 SER A N 1
ATOM 1565 C CA . SER A 1 193 ? -14.212 10.369 5.336 1.00 97.31 193 SER A CA 1
ATOM 1566 C C . SER A 1 193 ? -14.142 9.626 4.001 1.00 97.31 193 SER A C 1
ATOM 1568 O O . SER A 1 193 ? -13.896 10.240 2.960 1.00 97.31 193 SER A O 1
ATOM 1570 N N . LEU A 1 194 ? -14.436 8.321 4.020 1.00 97.12 194 LEU A N 1
ATOM 1571 C CA . LEU A 1 194 ? -14.580 7.513 2.805 1.00 97.12 194 LEU A CA 1
ATOM 1572 C C . LEU A 1 194 ? -15.722 7.995 1.900 1.00 97.12 194 LEU A C 1
ATOM 1574 O O . LEU A 1 194 ? -15.719 7.669 0.720 1.00 97.12 194 LEU A O 1
ATOM 1578 N N . ASP A 1 195 ? -16.643 8.827 2.402 1.00 95.44 195 ASP A N 1
ATOM 1579 C CA . ASP A 1 195 ? -17.706 9.448 1.599 1.00 95.44 195 ASP A CA 1
ATOM 1580 C C . ASP A 1 195 ? -17.202 10.296 0.429 1.00 95.44 195 ASP A C 1
ATOM 1582 O O . ASP A 1 195 ? -17.961 10.547 -0.508 1.00 95.44 195 ASP A O 1
ATOM 1586 N N . VAL A 1 196 ? -15.935 10.726 0.465 1.00 96.19 196 VAL A N 1
ATOM 1587 C CA . VAL A 1 196 ? -15.289 11.403 -0.667 1.00 96.19 196 VAL A CA 1
ATOM 1588 C C . VAL A 1 196 ? -15.190 10.495 -1.901 1.00 96.19 196 VAL A C 1
ATOM 1590 O O . VAL A 1 196 ? -15.123 10.988 -3.025 1.00 96.19 196 VAL A O 1
ATOM 1593 N N . LEU A 1 197 ? -15.210 9.172 -1.706 1.00 94.25 197 LEU A N 1
ATOM 1594 C CA . LEU A 1 197 ? -15.256 8.175 -2.767 1.00 94.25 197 LEU A CA 1
ATOM 1595 C C . LEU A 1 197 ? -16.707 7.733 -2.973 1.00 94.25 197 LEU A C 1
ATOM 1597 O O . LEU A 1 197 ? -17.314 7.092 -2.115 1.00 94.25 197 LEU A O 1
ATOM 1601 N N . LYS A 1 198 ? -17.266 8.049 -4.143 1.00 93.00 198 LYS A N 1
ATOM 1602 C CA . LYS A 1 198 ? -18.569 7.541 -4.581 1.00 93.00 198 LYS A CA 1
ATOM 1603 C C . LYS A 1 198 ? -18.396 6.709 -5.840 1.00 93.00 198 LYS A C 1
ATOM 1605 O O . LYS A 1 198 ? -17.726 7.121 -6.783 1.00 93.00 198 LYS A O 1
ATOM 1610 N N . VAL A 1 199 ? -19.012 5.535 -5.825 1.00 92.56 199 VAL A N 1
ATOM 1611 C CA . VAL A 1 199 ? -19.145 4.667 -6.993 1.00 92.56 199 VAL A CA 1
ATOM 1612 C C . VAL A 1 199 ? -20.455 5.044 -7.667 1.00 92.56 199 VAL A C 1
ATOM 1614 O O . VAL A 1 199 ? -21.478 5.172 -6.994 1.00 92.56 199 VAL A O 1
ATOM 1617 N N . PHE A 1 200 ? -20.401 5.282 -8.972 1.00 91.06 200 PHE A N 1
ATOM 1618 C CA . PHE A 1 200 ? -21.575 5.538 -9.793 1.00 91.06 200 PHE A CA 1
ATOM 1619 C C . PHE A 1 200 ? -21.718 4.377 -10.771 1.00 91.06 200 PHE A C 1
ATOM 1621 O O . PHE A 1 200 ? -20.747 4.038 -11.451 1.00 91.06 200 PHE A O 1
ATOM 1628 N N . GLU A 1 201 ? -22.899 3.772 -10.789 1.00 73.38 201 GLU A N 1
ATOM 1629 C CA . GLU A 1 201 ? -23.257 2.636 -11.644 1.00 73.38 201 GLU A CA 1
ATOM 1630 C C . GLU A 1 201 ? -24.147 3.088 -12.805 1.00 73.38 201 GLU A C 1
ATOM 1632 O O . GLU A 1 201 ? -25.036 3.943 -12.577 1.00 73.38 201 GLU A O 1
#

Solvent-accessible surface area (backbone atoms only — not comparable to full-atom values): 11854 Å² total; per-residue (Å²): 139,84,83,90,65,80,82,84,62,86,72,85,63,57,44,80,70,57,71,50,78,77,78,89,65,57,93,94,64,86,83,80,75,51,74,70,56,47,46,52,33,22,59,67,68,73,41,78,66,85,72,90,72,62,46,50,30,26,26,36,54,34,37,32,94,77,24,32,47,28,31,31,32,78,54,98,88,24,49,18,36,32,44,34,52,44,66,63,59,88,97,58,50,71,68,55,35,37,38,49,31,30,27,37,46,28,49,45,90,64,71,70,74,32,35,46,50,74,45,81,43,75,39,84,87,79,74,42,48,33,40,36,39,33,25,35,28,84,43,97,60,88,72,81,67,48,43,73,39,90,72,41,82,33,62,48,80,31,33,73,66,56,46,58,54,49,39,70,38,88,61,35,27,56,69,48,74,63,44,62,48,53,53,49,42,50,74,72,67,45,63,44,67,53,78,81,65,77,90,85,133

Organism: Avibacterium gallinarum (NCBI:txid755)

pLDDT: mean 88.87, std 16.46, range [29.09, 98.88]

Secondary structure (DSSP, 8-state):
-----SSS------HHHHT---TTPPTT---PPPHHHHHHHHHHTTPPP----PEEEEEEEEEETTEEEEEEEEETTEEEEE-SEEEPPTT--HHHHHHHHHHHHH-------EEEEEEEEEETTTTEEEEEEEEEEE-SSPPPP----TTEEEEEEE-HHHHHHHHTSTTEEESSTHHHHHHHHHHTT--B-GGG-----

Sequence (201 aa):
MTAHIGFPTLRLIRGKMAGFRVENLPLGQYYQLNSQELEALYQRLKLRNPMHRPYITMACVVHCQGKFLFVKEFEYGKMTLNQPAGHLEQNETILAGAIRELREETGIDATPSKLIKIYQWHAPRSQKDYLRFVFAVELAEQLPIHPRDPDIEGGLWLTPAEFQHYIQQEGQAERNPLVSQALQDYLNGESVSLDVLKVFE

Radius of gyration: 21.91 Å; Cα contacts (8 Å, |Δi|>4): 338; chains: 1; bounding box: 46×30×66 Å